Protein AF-A0A7S2LKM5-F1 (afdb_monomer_lite)

Structure (mmCIF, N/CA/C/O backbone):
data_AF-A0A7S2LKM5-F1
#
_entry.id   AF-A0A7S2LKM5-F1
#
loop_
_atom_site.group_PDB
_atom_site.id
_atom_site.type_symbol
_atom_site.label_atom_id
_atom_site.label_alt_id
_atom_site.label_comp_id
_atom_site.label_asym_id
_atom_site.label_entity_id
_atom_site.label_seq_id
_atom_site.pdbx_PDB_ins_code
_atom_site.Cartn_x
_atom_site.Cartn_y
_atom_site.Cartn_z
_atom_site.occupancy
_atom_site.B_iso_or_equiv
_atom_site.auth_seq_id
_atom_site.auth_comp_id
_atom_site.auth_asym_id
_atom_site.auth_atom_id
_atom_site.pdbx_PDB_model_num
ATOM 1 N N . MET A 1 1 ? 7.757 -13.076 27.103 1.00 49.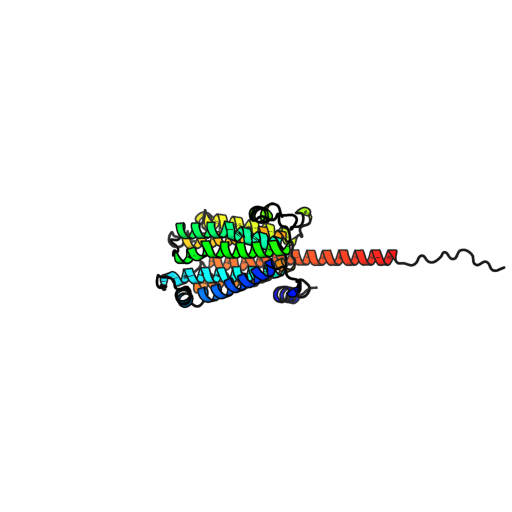34 1 MET A N 1
ATOM 2 C CA . MET A 1 1 ? 8.007 -12.120 25.997 1.00 49.34 1 MET A CA 1
ATOM 3 C C . MET A 1 1 ? 7.381 -12.689 24.739 1.00 49.34 1 MET A C 1
ATOM 5 O O . MET A 1 1 ? 7.538 -13.886 24.543 1.00 49.34 1 MET A O 1
ATOM 9 N N . ALA A 1 2 ? 6.699 -11.885 23.917 1.00 59.00 2 ALA A N 1
ATOM 10 C CA . ALA A 1 2 ? 6.204 -12.395 22.641 1.00 59.00 2 ALA A CA 1
ATOM 11 C C . ALA A 1 2 ? 7.386 -12.639 21.698 1.00 59.00 2 ALA A C 1
ATOM 13 O O . ALA A 1 2 ? 8.195 -11.736 21.476 1.00 59.00 2 ALA A O 1
ATOM 14 N N . SER A 1 3 ? 7.542 -13.868 21.212 1.00 80.31 3 SER A N 1
ATOM 15 C CA . SER A 1 3 ? 8.611 -14.194 20.264 1.00 80.31 3 SER A CA 1
ATOM 16 C C . SER A 1 3 ? 8.302 -13.591 18.887 1.00 80.31 3 SER A C 1
ATOM 18 O O . SER A 1 3 ? 7.142 -13.347 18.554 1.00 80.31 3 SER A O 1
ATOM 20 N N . VAL A 1 4 ? 9.319 -13.404 18.039 1.00 72.75 4 VAL A N 1
ATOM 21 C CA . VAL A 1 4 ? 9.115 -13.035 16.620 1.00 72.75 4 VAL A CA 1
ATOM 22 C C . VAL A 1 4 ? 8.135 -14.004 15.937 1.00 72.75 4 VAL A C 1
ATOM 24 O O . VAL A 1 4 ? 7.323 -13.587 15.114 1.00 72.75 4 VAL A O 1
ATOM 27 N N . GLY A 1 5 ? 8.143 -15.280 16.341 1.00 78.06 5 GLY A N 1
ATOM 28 C CA . GLY A 1 5 ? 7.198 -16.294 15.873 1.00 78.06 5 GLY A CA 1
ATOM 29 C C . GLY A 1 5 ? 5.737 -15.995 16.222 1.00 78.06 5 GLY A C 1
ATOM 30 O O . GLY A 1 5 ? 4.862 -16.236 15.395 1.00 78.06 5 GLY A O 1
ATOM 31 N N . GLU A 1 6 ? 5.449 -15.416 17.390 1.00 74.94 6 GLU A N 1
ATOM 32 C CA . GLU A 1 6 ? 4.082 -15.015 17.756 1.00 74.94 6 GLU A CA 1
ATOM 33 C C . GLU A 1 6 ? 3.598 -13.831 16.918 1.00 74.94 6 GLU A C 1
ATOM 35 O O . GLU A 1 6 ? 2.471 -13.849 16.427 1.00 74.94 6 GLU A O 1
ATOM 40 N N . VAL A 1 7 ? 4.462 -12.841 16.678 1.00 70.50 7 VAL A N 1
ATOM 41 C CA . VAL A 1 7 ? 4.149 -11.704 15.797 1.00 70.50 7 VAL A CA 1
ATOM 42 C C . VAL A 1 7 ? 3.871 -12.187 14.373 1.00 70.50 7 VAL A C 1
ATOM 44 O O . VAL A 1 7 ? 2.901 -11.750 13.755 1.00 70.50 7 VAL A O 1
ATOM 47 N N . LEU A 1 8 ? 4.662 -13.139 13.869 1.00 72.75 8 LEU A N 1
ATOM 48 C CA . LEU A 1 8 ? 4.433 -13.770 12.566 1.00 72.75 8 LEU A CA 1
ATOM 49 C C . LEU A 1 8 ? 3.125 -14.565 12.534 1.00 72.75 8 LEU A C 1
ATOM 51 O O . LEU A 1 8 ? 2.350 -14.428 11.588 1.00 72.75 8 LEU A O 1
ATOM 55 N N . LYS A 1 9 ? 2.836 -15.356 13.574 1.00 78.12 9 LYS A N 1
ATOM 56 C CA . LYS A 1 9 ? 1.575 -16.099 13.672 1.00 78.12 9 LYS A CA 1
ATOM 57 C C . LYS A 1 9 ? 0.387 -15.141 13.638 1.00 78.12 9 LYS A C 1
ATOM 59 O O . LYS A 1 9 ? -0.559 -15.379 12.891 1.00 78.12 9 LYS A O 1
ATOM 64 N N . VAL A 1 10 ? 0.441 -14.045 14.390 1.00 75.12 10 VAL A N 1
ATOM 65 C CA . VAL A 1 10 ? -0.609 -13.021 14.412 1.00 75.12 10 VAL A CA 1
ATOM 66 C C . VAL A 1 10 ? -0.720 -12.301 13.064 1.00 75.12 10 VAL A C 1
ATOM 68 O O . VAL A 1 10 ? -1.835 -12.092 12.599 1.00 75.12 10 VAL A O 1
ATOM 71 N N . ALA A 1 11 ? 0.390 -11.986 12.387 1.00 70.50 11 ALA A N 1
ATOM 72 C CA . ALA A 1 11 ? 0.358 -11.394 11.044 1.00 70.50 11 ALA A CA 1
ATOM 73 C C . ALA A 1 11 ? -0.366 -12.300 10.039 1.00 70.50 11 ALA A C 1
ATOM 75 O O . ALA A 1 11 ? -1.203 -11.833 9.269 1.00 70.50 11 ALA A O 1
ATOM 76 N N . LEU A 1 12 ? -0.049 -13.597 10.052 1.00 74.75 12 LEU A N 1
ATOM 77 C CA . LEU A 1 12 ? -0.559 -14.561 9.077 1.00 74.75 12 LEU A CA 1
ATOM 78 C C . LEU A 1 12 ? -2.007 -14.964 9.380 1.00 74.75 12 LEU A C 1
ATOM 80 O O . LEU A 1 12 ? -2.881 -14.921 8.510 1.00 74.75 12 LEU A O 1
ATOM 84 N N . THR A 1 13 ? -2.280 -15.329 10.630 1.00 79.50 13 THR A N 1
ATOM 85 C CA . THR A 1 13 ? -3.583 -15.871 11.038 1.00 79.50 13 THR A CA 1
ATOM 86 C C . THR A 1 13 ? -4.570 -14.771 11.413 1.00 79.50 13 THR A C 1
ATOM 88 O O . THR A 1 13 ? -5.760 -14.883 11.119 1.00 79.50 13 THR A O 1
ATOM 91 N N . GLY A 1 14 ? -4.087 -13.679 12.012 1.00 74.69 14 GLY A N 1
ATOM 92 C CA . GLY A 1 14 ? -4.912 -12.660 12.655 1.00 74.69 14 GLY A CA 1
ATOM 93 C C . GLY A 1 14 ? -5.750 -13.186 13.823 1.00 74.69 14 GLY A C 1
ATOM 94 O O . GLY A 1 14 ? -6.724 -12.534 14.204 1.00 74.69 14 GLY A O 1
ATOM 95 N N . GLU A 1 15 ? -5.400 -14.356 14.376 1.00 78.31 15 GLU A N 1
ATOM 96 C CA . GLU A 1 15 ? -6.055 -14.930 15.554 1.00 78.31 15 GLU A CA 1
ATOM 97 C C . GLU A 1 15 ? -6.060 -13.916 16.707 1.00 78.31 15 GLU A C 1
ATOM 99 O O . GLU A 1 15 ? -5.035 -13.328 17.043 1.00 78.31 15 GLU A O 1
ATOM 104 N N . GLY A 1 16 ? -7.238 -13.680 17.289 1.00 77.12 16 GLY A N 1
ATOM 105 C CA . GLY A 1 16 ? -7.426 -12.775 18.428 1.00 77.12 16 GLY A CA 1
ATOM 106 C C . GLY A 1 16 ? -7.441 -11.274 18.106 1.00 77.12 16 GLY A C 1
ATOM 107 O O . GLY A 1 16 ? -7.911 -10.504 18.937 1.00 77.12 16 GLY A O 1
ATOM 108 N N . LEU A 1 17 ? -6.995 -10.842 16.918 1.00 80.50 17 LEU A N 1
ATOM 109 C CA . LEU A 1 17 ? -7.002 -9.423 16.516 1.00 80.50 17 LEU A CA 1
ATOM 110 C C . LEU A 1 17 ? -8.062 -9.070 15.471 1.00 80.50 17 LEU A C 1
ATOM 112 O O . LEU A 1 17 ? -8.388 -7.895 15.304 1.00 80.50 17 LEU A O 1
ATOM 116 N N . LEU A 1 18 ? -8.572 -10.059 14.736 1.00 88.44 18 LEU A N 1
ATOM 117 C CA . LEU A 1 18 ? -9.510 -9.832 13.644 1.00 88.44 18 LEU A CA 1
ATOM 118 C C . LEU A 1 18 ? -10.919 -10.322 13.983 1.00 88.44 18 LEU A C 1
ATOM 120 O O . LEU A 1 18 ? -11.076 -11.382 14.594 1.00 88.44 18 LEU A O 1
ATOM 124 N N . PRO A 1 19 ? -11.966 -9.609 13.533 1.00 88.00 19 PRO A N 1
ATOM 125 C CA . PRO A 1 19 ? -13.322 -10.122 13.624 1.00 88.00 19 PRO A CA 1
ATOM 126 C C . PRO A 1 19 ? -13.495 -11.363 12.730 1.00 88.00 19 PRO A C 1
ATOM 128 O O . PRO A 1 19 ? -12.861 -11.470 11.675 1.00 88.00 19 PRO A O 1
ATOM 131 N N . PRO A 1 20 ? -14.392 -12.297 13.099 1.00 88.00 20 PRO A N 1
ATOM 132 C CA . PRO A 1 20 ? -14.731 -13.423 12.238 1.00 88.00 20 PRO A CA 1
ATOM 133 C C . PRO A 1 20 ? -15.346 -12.926 10.923 1.00 88.00 20 PRO A C 1
ATOM 135 O O . PRO A 1 20 ? -16.029 -11.901 10.895 1.00 88.00 20 PRO A O 1
ATOM 138 N N . ALA A 1 21 ? -15.166 -13.685 9.838 1.00 87.12 21 ALA A N 1
ATOM 139 C CA . ALA A 1 21 ? -15.611 -13.296 8.494 1.00 87.12 21 ALA A CA 1
ATOM 140 C C . ALA A 1 21 ? -17.113 -12.939 8.415 1.00 87.12 21 ALA A C 1
ATOM 142 O O . ALA A 1 21 ? -17.509 -12.051 7.657 1.00 87.12 21 ALA A O 1
ATOM 143 N N . SER A 1 22 ? -17.946 -13.582 9.240 1.00 91.00 22 SER A N 1
ATOM 144 C CA . SER A 1 22 ? -19.385 -13.308 9.345 1.00 91.00 22 SER A CA 1
ATOM 145 C C . SER A 1 22 ? -19.714 -11.922 9.913 1.00 91.00 22 SER A C 1
ATOM 147 O O . SER A 1 22 ? -20.779 -11.387 9.617 1.00 91.00 22 SER A O 1
ATOM 149 N N . LYS A 1 23 ? -18.805 -11.317 10.688 1.00 94.44 23 LYS A N 1
ATOM 150 C CA . LYS A 1 23 ? -18.964 -9.987 11.300 1.00 94.44 23 LYS A CA 1
ATOM 151 C C . LYS A 1 23 ? -18.342 -8.855 10.479 1.00 94.44 23 LYS A C 1
ATOM 153 O O . LYS A 1 23 ? -18.391 -7.705 10.907 1.00 94.44 23 LYS A O 1
ATOM 158 N N . LEU A 1 24 ? -17.770 -9.151 9.311 1.00 95.94 24 LEU A N 1
ATOM 159 C CA . LEU A 1 24 ? -17.218 -8.112 8.447 1.00 95.94 24 LEU A CA 1
ATOM 160 C C . LEU A 1 24 ? -18.322 -7.203 7.892 1.00 95.9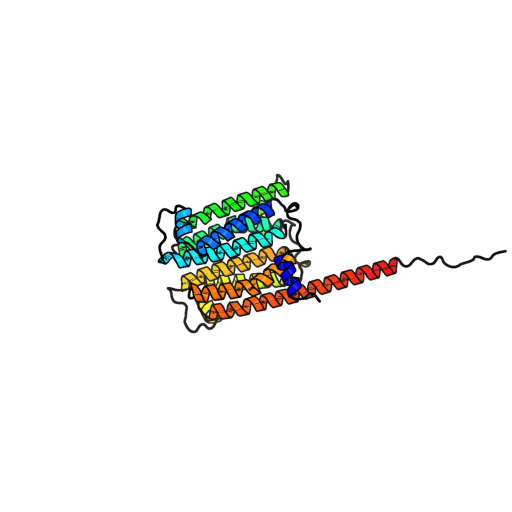4 24 LEU A C 1
ATOM 162 O O . LEU A 1 24 ? -19.424 -7.646 7.558 1.00 95.94 24 LEU A O 1
ATOM 166 N N . HIS A 1 25 ? -17.998 -5.928 7.735 1.00 97.06 25 HIS A N 1
ATOM 167 C CA . HIS A 1 25 ? -18.756 -4.978 6.946 1.00 97.06 25 HIS A CA 1
ATOM 168 C C . HIS A 1 25 ? -18.790 -5.430 5.482 1.00 97.06 25 HIS A C 1
ATOM 170 O O . HIS A 1 25 ? -17.873 -6.084 4.968 1.00 97.06 25 HIS A O 1
ATOM 176 N N . SER A 1 26 ? -19.872 -5.094 4.791 1.00 97.19 26 SER A N 1
ATOM 177 C CA . SER A 1 26 ? -20.037 -5.367 3.364 1.00 97.19 26 SER A CA 1
ATOM 178 C C . SER A 1 26 ? -18.936 -4.703 2.542 1.00 97.19 26 SER A C 1
ATOM 180 O O . SER A 1 26 ? -18.429 -5.337 1.619 1.00 97.19 26 SER A O 1
ATOM 182 N N . ALA A 1 27 ? -18.520 -3.486 2.902 1.00 97.00 27 ALA A N 1
ATOM 183 C CA . ALA A 1 27 ? -17.406 -2.786 2.266 1.00 97.00 27 ALA A CA 1
ATOM 184 C C . ALA A 1 27 ? -16.086 -3.560 2.399 1.00 97.00 27 ALA A C 1
ATOM 186 O O . ALA A 1 27 ? -15.385 -3.757 1.409 1.00 97.00 27 ALA A O 1
ATOM 187 N N . SER A 1 28 ? -15.784 -4.079 3.592 1.00 96.62 28 SER A N 1
ATOM 188 C CA . SER A 1 28 ? -14.598 -4.909 3.823 1.00 96.62 28 SER A CA 1
ATOM 189 C C . SER A 1 28 ? -14.634 -6.206 3.019 1.00 96.62 28 SER A C 1
ATOM 191 O O . SER A 1 28 ? -13.633 -6.570 2.408 1.00 96.62 28 SER A O 1
ATOM 193 N N . ARG A 1 29 ? -15.787 -6.886 2.948 1.00 97.19 29 ARG A N 1
ATOM 194 C CA . ARG A 1 29 ? -15.947 -8.075 2.091 1.00 97.19 29 ARG A CA 1
ATOM 195 C C . ARG A 1 29 ? -15.731 -7.750 0.615 1.00 97.19 29 ARG A C 1
ATOM 197 O O . ARG A 1 29 ? -15.024 -8.491 -0.062 1.00 97.19 29 ARG A O 1
ATOM 204 N N . ALA A 1 30 ? -16.312 -6.651 0.130 1.00 97.56 30 ALA A N 1
ATOM 205 C CA . ALA A 1 30 ? -16.135 -6.206 -1.249 1.00 97.56 30 ALA A CA 1
ATOM 206 C C . ALA A 1 30 ? -14.651 -5.966 -1.559 1.00 97.56 30 ALA A C 1
ATOM 208 O O . ALA A 1 30 ? -14.146 -6.481 -2.552 1.00 97.56 30 ALA A O 1
ATOM 209 N N . LEU A 1 31 ? -13.926 -5.279 -0.674 1.00 97.44 31 LEU A N 1
ATOM 210 C CA . LEU A 1 31 ? -12.493 -5.039 -0.846 1.00 97.44 31 LEU A CA 1
ATOM 211 C C . LEU A 1 31 ? -11.643 -6.311 -0.772 1.00 97.44 31 LEU A C 1
ATOM 213 O O . LEU A 1 31 ? -10.679 -6.415 -1.521 1.00 97.44 31 LEU A O 1
ATOM 217 N N . ILE A 1 32 ? -11.993 -7.293 0.064 1.00 96.94 32 ILE A N 1
ATOM 218 C CA . ILE A 1 32 ? -11.302 -8.596 0.079 1.00 96.94 32 ILE A CA 1
ATOM 219 C C . ILE A 1 32 ? -11.479 -9.310 -1.266 1.00 96.94 32 ILE A C 1
ATOM 221 O O . ILE A 1 32 ? -10.502 -9.813 -1.819 1.00 96.94 32 ILE A O 1
ATOM 225 N N . ILE A 1 33 ? -12.699 -9.329 -1.816 1.00 97.62 33 ILE A N 1
ATOM 226 C CA . ILE A 1 33 ? -12.977 -9.940 -3.128 1.00 97.62 33 ILE A CA 1
ATOM 227 C C . ILE A 1 33 ? -12.183 -9.226 -4.226 1.00 97.62 33 ILE A C 1
ATOM 229 O O . ILE A 1 33 ? -11.524 -9.870 -5.038 1.00 97.62 33 ILE A O 1
ATOM 233 N N . GLN A 1 34 ? -12.200 -7.893 -4.225 1.00 97.19 34 GLN A N 1
ATOM 234 C CA . GLN A 1 34 ? -11.426 -7.092 -5.171 1.00 97.19 34 GLN A CA 1
ATOM 235 C C . GLN A 1 34 ? -9.922 -7.332 -5.016 1.00 97.19 34 GLN A C 1
ATOM 237 O O . GLN A 1 34 ? -9.225 -7.457 -6.017 1.00 97.19 34 GLN A O 1
ATOM 242 N N . GLY A 1 35 ? -9.429 -7.447 -3.781 1.00 96.69 35 GLY A N 1
ATOM 243 C CA . GLY A 1 35 ? -8.033 -7.743 -3.485 1.00 96.69 35 GLY A CA 1
ATOM 244 C C . GLY A 1 35 ? -7.584 -9.082 -4.068 1.00 96.69 35 GLY A C 1
ATOM 245 O O . GLY A 1 35 ? -6.532 -9.143 -4.699 1.00 96.69 35 GLY A O 1
ATOM 246 N N . TRP A 1 36 ? -8.411 -10.126 -3.969 1.00 97.50 36 TRP A N 1
ATOM 247 C CA . TRP A 1 36 ? -8.160 -11.391 -4.668 1.00 97.50 36 TRP A CA 1
ATOM 248 C C . TRP A 1 36 ? -8.171 -11.235 -6.189 1.00 97.50 36 TRP A C 1
ATOM 250 O O . TRP A 1 36 ? -7.312 -11.805 -6.857 1.00 97.50 36 TRP A O 1
ATOM 260 N N . GLY A 1 37 ? -9.085 -10.430 -6.736 1.00 96.31 37 GLY A N 1
ATOM 261 C CA . GLY A 1 37 ? -9.092 -10.085 -8.159 1.00 96.31 37 GLY A CA 1
ATOM 262 C C . GLY A 1 37 ? -7.762 -9.475 -8.617 1.00 96.31 37 GLY A C 1
ATOM 263 O O . GLY A 1 37 ? -7.141 -9.998 -9.540 1.00 96.31 37 GLY A O 1
ATOM 264 N N . TYR A 1 38 ? -7.283 -8.432 -7.927 1.00 95.56 38 TYR A N 1
ATOM 265 C CA . TYR A 1 38 ? -5.974 -7.816 -8.192 1.00 95.56 38 TYR A CA 1
ATOM 266 C C . TYR A 1 38 ? -4.826 -8.806 -8.056 1.00 95.56 38 TYR A C 1
ATOM 268 O O . TYR A 1 38 ? -3.938 -8.823 -8.902 1.00 95.56 38 TYR A O 1
ATOM 276 N N . PHE A 1 39 ? -4.849 -9.637 -7.014 1.00 95.56 39 PHE A N 1
ATOM 277 C CA . PHE A 1 39 ? -3.796 -10.611 -6.771 1.00 95.56 39 PHE A CA 1
ATOM 278 C C . PHE A 1 39 ? -3.703 -11.624 -7.917 1.00 95.56 39 PHE A C 1
ATOM 280 O O . PHE A 1 39 ? -2.627 -11.823 -8.475 1.00 95.56 39 PHE A O 1
ATOM 287 N N . MET A 1 40 ? -4.829 -12.219 -8.319 1.00 96.25 40 MET A N 1
ATOM 288 C CA . MET A 1 40 ? -4.866 -13.228 -9.383 1.00 96.25 40 MET A CA 1
ATOM 289 C C . MET A 1 40 ? -4.518 -12.637 -10.752 1.00 96.25 40 MET A C 1
ATOM 291 O O . MET A 1 40 ? -3.719 -13.222 -11.483 1.00 96.25 40 MET A O 1
ATOM 295 N N . ILE A 1 41 ? -5.065 -11.461 -11.083 1.00 94.25 41 ILE A N 1
ATOM 296 C CA . ILE A 1 41 ? -4.704 -10.732 -12.308 1.00 94.25 41 ILE A CA 1
ATOM 297 C C . ILE A 1 41 ? -3.216 -10.373 -12.289 1.00 94.25 41 ILE A C 1
ATOM 299 O O . ILE A 1 41 ? -2.534 -10.527 -13.297 1.00 94.25 41 ILE A O 1
ATOM 303 N N . GLY A 1 42 ? -2.697 -9.949 -11.138 1.00 94.44 42 GLY A N 1
ATOM 304 C CA . GLY A 1 42 ? -1.294 -9.609 -10.960 1.00 94.44 42 GLY A CA 1
ATOM 305 C C . GLY A 1 42 ? -0.361 -10.798 -11.175 1.00 94.44 42 GLY A C 1
ATOM 306 O O . GLY A 1 42 ? 0.619 -10.675 -11.906 1.00 94.44 42 GLY A O 1
ATOM 307 N N . VAL A 1 43 ? -0.693 -11.968 -10.617 1.00 94.38 43 VAL A N 1
ATOM 308 C CA . VAL A 1 43 ? 0.040 -13.222 -10.865 1.00 94.38 43 VAL A CA 1
ATOM 309 C C . VAL A 1 43 ? 0.022 -13.576 -12.348 1.00 94.38 43 VAL A C 1
ATOM 311 O O . VAL A 1 43 ? 1.065 -13.919 -12.900 1.00 94.38 43 VAL A O 1
ATOM 314 N N . LEU A 1 44 ? -1.131 -13.457 -13.009 1.00 95.00 44 LEU A N 1
ATOM 315 C CA . LEU A 1 44 ? -1.262 -13.770 -14.430 1.00 95.00 44 LEU A CA 1
ATOM 316 C C . LEU A 1 44 ? -0.433 -12.816 -15.309 1.00 95.00 44 LEU A C 1
ATOM 318 O O . LEU A 1 44 ? 0.312 -13.277 -16.168 1.00 95.00 44 LEU A O 1
ATOM 322 N N . LEU A 1 45 ? -0.499 -11.507 -15.052 1.00 92.12 45 LEU A N 1
ATOM 323 C CA . LEU A 1 45 ? 0.318 -10.484 -15.715 1.00 92.12 45 LEU A CA 1
ATOM 324 C C . LEU A 1 45 ? 1.823 -10.692 -15.488 1.00 92.12 45 LEU A C 1
ATOM 326 O O . LEU A 1 45 ? 2.624 -10.487 -16.398 1.00 92.12 45 LEU A O 1
ATOM 330 N N . PHE A 1 46 ? 2.209 -11.103 -14.279 1.00 92.38 46 PHE A N 1
ATOM 331 C CA . PHE A 1 46 ? 3.603 -11.335 -13.912 1.00 92.38 46 PHE A CA 1
ATOM 332 C C . PHE A 1 46 ? 4.177 -12.616 -14.531 1.00 92.38 46 PHE A C 1
ATOM 334 O O . PHE A 1 46 ? 5.293 -12.610 -15.045 1.00 92.38 46 PHE A O 1
ATOM 341 N N . ALA A 1 47 ? 3.431 -13.719 -14.491 1.00 94.19 47 ALA A N 1
ATOM 342 C CA . ALA A 1 47 ? 3.926 -15.020 -14.933 1.00 94.19 47 ALA A CA 1
ATOM 343 C C . ALA A 1 47 ? 3.702 -15.274 -16.432 1.00 94.19 47 ALA A C 1
ATOM 345 O O . ALA A 1 47 ? 4.538 -15.904 -17.076 1.00 94.19 47 ALA A O 1
ATOM 346 N N . ALA A 1 48 ? 2.585 -14.800 -16.990 1.00 94.44 48 ALA A N 1
ATOM 347 C CA . ALA A 1 48 ? 2.152 -15.120 -18.349 1.00 94.44 48 ALA A CA 1
ATOM 348 C C . ALA A 1 48 ? 1.421 -13.933 -19.021 1.00 94.44 48 ALA A C 1
ATOM 350 O O . ALA A 1 48 ? 0.233 -14.037 -19.346 1.00 94.44 48 ALA A O 1
ATOM 351 N N . PRO A 1 49 ? 2.114 -12.805 -19.278 1.00 91.38 49 PRO A N 1
ATOM 352 C CA . PRO A 1 49 ? 1.497 -11.596 -19.832 1.00 91.38 49 PRO A CA 1
ATOM 353 C C . PRO A 1 49 ? 0.812 -11.816 -21.193 1.00 91.38 49 PRO A C 1
ATOM 355 O O . PRO A 1 49 ? -0.264 -11.268 -21.425 1.00 91.38 49 PRO A O 1
ATOM 358 N N . GLY A 1 50 ? 1.350 -12.691 -22.052 1.00 90.50 50 GLY A N 1
ATOM 359 C CA . GLY A 1 50 ? 0.701 -13.058 -23.319 1.00 90.50 50 GLY A CA 1
ATOM 360 C C . GLY A 1 50 ? -0.643 -13.778 -23.135 1.00 90.50 50 GLY A C 1
ATOM 361 O O . GLY A 1 50 ? -1.589 -13.526 -23.878 1.00 90.50 50 GLY A O 1
ATOM 362 N N . VAL A 1 51 ? -0.779 -14.618 -22.099 1.00 92.88 51 VAL A N 1
ATOM 363 C CA . VAL A 1 51 ? -2.063 -15.262 -21.761 1.00 92.88 51 VAL A CA 1
ATOM 364 C C . VAL A 1 51 ? -3.066 -14.218 -21.278 1.00 92.88 51 VAL A C 1
ATOM 366 O O . VAL A 1 51 ? -4.224 -14.260 -21.686 1.00 92.88 51 VAL A O 1
ATOM 369 N N . PHE A 1 52 ? -2.628 -13.256 -20.457 1.00 90.75 52 PHE A N 1
ATOM 370 C CA . PHE A 1 52 ? -3.483 -12.146 -20.038 1.00 90.75 52 PHE A CA 1
ATOM 371 C C . PHE A 1 52 ? -3.984 -11.329 -21.232 1.00 90.75 52 PHE A C 1
ATOM 373 O O . PHE A 1 52 ? -5.183 -11.090 -21.326 1.00 90.75 52 PHE A O 1
ATOM 380 N N . ASN A 1 53 ? -3.093 -10.936 -22.148 1.00 87.38 53 ASN A N 1
ATOM 381 C CA . ASN A 1 53 ? -3.454 -10.155 -23.333 1.00 87.38 53 ASN A CA 1
ATOM 382 C C . ASN A 1 53 ? -4.520 -10.878 -24.184 1.00 87.38 53 ASN A C 1
ATOM 384 O O . ASN A 1 53 ? -5.542 -10.279 -24.522 1.00 87.38 53 ASN A O 1
ATOM 388 N N . ASN A 1 54 ? -4.349 -12.189 -24.401 1.00 88.38 54 ASN A N 1
ATOM 389 C CA . ASN A 1 54 ? -5.324 -13.024 -25.108 1.00 88.38 54 ASN A CA 1
ATOM 390 C C . ASN A 1 54 ? -6.675 -13.110 -24.377 1.00 88.38 54 ASN A C 1
ATOM 392 O O . ASN A 1 54 ? -7.726 -12.982 -25.002 1.00 88.38 54 ASN A O 1
ATOM 396 N N . LEU A 1 55 ? -6.668 -13.316 -23.054 1.00 88.31 55 LEU A N 1
ATOM 397 C CA . LEU A 1 55 ? -7.893 -13.408 -22.247 1.00 88.31 55 LEU A CA 1
ATOM 398 C C . LEU A 1 55 ? -8.640 -12.075 -22.155 1.00 88.31 55 LEU A C 1
ATOM 400 O O . LEU A 1 55 ? -9.869 -12.061 -22.148 1.00 88.31 55 LEU A O 1
ATOM 404 N N . ALA A 1 56 ? -7.906 -10.965 -22.096 1.00 84.50 56 ALA A N 1
ATOM 405 C CA . ALA A 1 56 ? -8.461 -9.617 -22.105 1.00 84.50 56 ALA A CA 1
ATOM 406 C C . ALA A 1 56 ? -8.975 -9.195 -23.492 1.00 84.50 56 ALA A C 1
ATOM 408 O O . ALA A 1 56 ? -9.604 -8.145 -23.606 1.00 84.50 56 ALA A O 1
ATOM 409 N N . MET A 1 57 ? -8.728 -10.011 -24.526 1.00 83.38 57 MET A N 1
ATOM 410 C CA . MET A 1 57 ? -9.120 -9.758 -25.913 1.00 83.38 57 MET A CA 1
ATOM 411 C C . MET A 1 57 ? -8.639 -8.390 -26.409 1.00 83.38 57 MET A C 1
ATOM 413 O O . MET A 1 57 ? -9.366 -7.673 -27.101 1.00 83.38 57 MET A O 1
ATOM 417 N N . PHE A 1 58 ? -7.419 -7.998 -26.029 1.00 83.25 58 PHE A N 1
ATOM 418 C CA . PHE A 1 58 ? -6.872 -6.740 -26.511 1.00 83.25 58 PHE A CA 1
ATOM 419 C C . PHE A 1 58 ? -6.612 -6.805 -28.023 1.00 83.25 58 PHE A C 1
ATOM 421 O O . PHE A 1 58 ? -6.174 -7.833 -28.534 1.00 83.25 58 PHE A O 1
ATOM 428 N N . PRO A 1 59 ? -6.880 -5.711 -28.758 1.00 79.25 59 PRO A N 1
ATOM 429 C CA . PRO A 1 59 ? -6.842 -5.729 -30.218 1.00 79.25 59 PRO A CA 1
ATOM 430 C C . PRO A 1 59 ? -5.422 -5.824 -30.790 1.00 79.25 59 PRO A C 1
ATOM 432 O O . PRO A 1 59 ? -5.254 -6.307 -31.906 1.00 79.25 59 PRO A O 1
ATOM 435 N N . ALA A 1 60 ? -4.410 -5.357 -30.052 1.00 80.50 60 ALA A N 1
ATOM 436 C CA . ALA A 1 60 ? -3.017 -5.482 -30.466 1.00 80.50 60 ALA A CA 1
ATOM 437 C C . ALA A 1 60 ? -2.388 -6.729 -29.827 1.00 80.50 60 ALA A C 1
ATOM 439 O O . ALA A 1 60 ? -2.555 -6.923 -28.615 1.00 80.50 60 ALA A O 1
ATOM 440 N N . PRO A 1 61 ? -1.654 -7.542 -30.609 1.00 82.38 61 PRO A N 1
ATOM 441 C CA . PRO A 1 61 ? -0.952 -8.694 -30.073 1.00 82.38 61 PRO A CA 1
ATOM 442 C C . PRO A 1 61 ? 0.123 -8.234 -29.091 1.00 82.38 61 PRO A C 1
ATOM 444 O O . PRO A 1 61 ? 0.839 -7.268 -29.346 1.00 82.38 61 PRO A O 1
ATOM 447 N 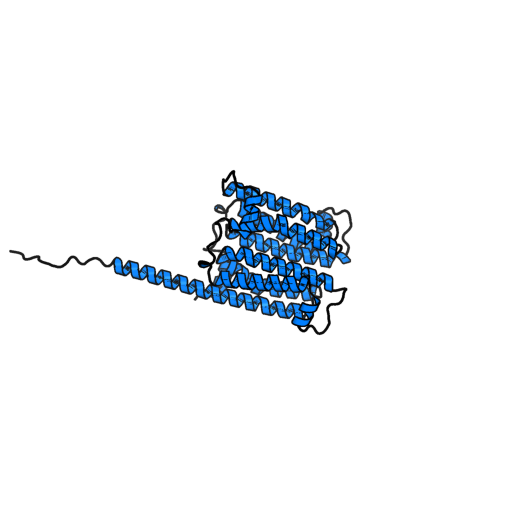N . PHE A 1 62 ? 0.239 -8.957 -27.984 1.00 83.94 62 PHE A N 1
ATOM 448 C CA . PHE A 1 62 ? 1.344 -8.799 -27.047 1.00 83.94 62 PHE A CA 1
ATOM 449 C C . PHE A 1 62 ? 2.694 -8.996 -27.750 1.00 83.94 62 PHE A C 1
ATOM 451 O O . PHE A 1 62 ? 2.873 -9.975 -28.482 1.00 83.94 62 PHE A O 1
ATOM 458 N N . THR A 1 63 ? 3.650 -8.106 -27.487 1.00 86.44 63 THR A N 1
ATOM 459 C CA . THR A 1 63 ? 5.037 -8.255 -27.947 1.00 86.44 63 THR A CA 1
ATOM 460 C C . THR A 1 63 ? 5.967 -8.563 -26.773 1.00 86.44 63 THR A C 1
ATOM 462 O O . THR A 1 63 ? 5.739 -8.137 -25.641 1.00 86.44 63 THR A O 1
ATOM 465 N N . GLU A 1 64 ? 7.056 -9.295 -27.024 1.00 86.75 64 GLU A N 1
ATOM 466 C CA . GLU A 1 64 ? 8.056 -9.590 -25.981 1.00 86.75 64 GLU A CA 1
ATOM 467 C C . GLU A 1 64 ? 8.735 -8.319 -25.438 1.00 86.75 64 GLU A C 1
ATOM 469 O O . GLU A 1 64 ? 9.184 -8.295 -24.293 1.00 86.75 64 GLU A O 1
ATOM 474 N N . GLU A 1 65 ? 8.754 -7.235 -26.217 1.00 84.75 65 GLU A N 1
ATOM 475 C CA . GLU A 1 65 ? 9.259 -5.927 -25.784 1.00 84.75 65 GLU A CA 1
ATOM 476 C C . GLU A 1 65 ? 8.383 -5.299 -24.687 1.00 84.75 65 GLU A C 1
ATOM 478 O O . GLU A 1 65 ? 8.892 -4.619 -23.795 1.00 84.75 65 GLU A O 1
ATOM 483 N N . GLU A 1 66 ? 7.076 -5.579 -24.686 1.00 82.69 66 GLU A N 1
ATOM 484 C CA . GLU A 1 66 ? 6.140 -5.115 -23.657 1.00 82.69 66 GLU A CA 1
ATOM 485 C C . GLU A 1 66 ? 6.184 -5.977 -22.384 1.00 82.69 66 GLU A C 1
ATOM 487 O O . GLU A 1 66 ? 5.707 -5.549 -21.324 1.00 82.69 66 GLU A O 1
ATOM 492 N N . ALA A 1 67 ? 6.766 -7.183 -22.450 1.00 85.75 67 ALA A N 1
ATOM 493 C CA . ALA A 1 67 ? 6.774 -8.148 -21.351 1.00 85.75 67 ALA A CA 1
ATOM 494 C C . ALA A 1 67 ? 7.247 -7.551 -20.016 1.00 85.75 67 ALA A C 1
ATOM 496 O O . ALA A 1 67 ? 6.552 -7.742 -19.012 1.00 85.75 67 ALA A O 1
ATOM 497 N N . PRO A 1 68 ? 8.362 -6.794 -19.947 1.00 82.75 68 PRO A N 1
ATOM 498 C CA . PRO A 1 68 ? 8.820 -6.213 -18.688 1.00 82.75 68 PRO A CA 1
ATOM 499 C C . PRO A 1 68 ? 7.794 -5.253 -18.072 1.00 82.75 68 PRO A C 1
ATOM 501 O O . PRO A 1 68 ? 7.584 -5.271 -16.859 1.00 82.75 68 PRO A O 1
ATOM 504 N N . CYS A 1 69 ? 7.096 -4.464 -18.892 1.00 81.00 69 CYS A N 1
ATOM 505 C CA . CYS A 1 69 ? 6.072 -3.538 -18.417 1.00 81.00 69 CYS A CA 1
ATOM 506 C C . CYS A 1 69 ? 4.879 -4.289 -17.808 1.00 81.00 69 CYS A C 1
ATOM 508 O O . CYS A 1 69 ? 4.511 -4.042 -16.656 1.00 81.00 69 CYS A O 1
ATOM 510 N N . TYR A 1 70 ? 4.330 -5.269 -18.535 1.00 86.19 70 TYR A N 1
ATOM 511 C CA . TYR A 1 70 ? 3.217 -6.089 -18.045 1.00 86.19 70 TYR A CA 1
ATOM 512 C C . TYR A 1 70 ? 3.585 -6.822 -16.756 1.00 86.19 70 TYR A C 1
ATOM 514 O O . TYR A 1 70 ? 2.791 -6.850 -15.815 1.00 86.19 70 TYR A O 1
ATOM 522 N N . ARG A 1 71 ? 4.805 -7.366 -16.670 1.00 87.81 71 ARG A N 1
ATOM 523 C CA . ARG A 1 71 ? 5.267 -8.043 -15.456 1.00 87.81 71 ARG A CA 1
ATOM 524 C C . ARG A 1 71 ? 5.407 -7.075 -14.286 1.00 87.81 71 ARG A C 1
ATOM 526 O O . ARG A 1 71 ? 4.975 -7.405 -13.187 1.00 87.81 71 ARG A O 1
ATOM 533 N N . MET A 1 72 ? 5.938 -5.873 -14.494 1.00 83.12 72 MET A N 1
ATOM 534 C CA . MET A 1 72 ? 6.033 -4.855 -13.440 1.00 83.12 72 MET A CA 1
ATOM 535 C C . MET A 1 72 ? 4.646 -4.418 -12.936 1.00 83.12 72 MET A C 1
ATOM 537 O O . MET A 1 72 ? 4.424 -4.317 -11.725 1.00 83.12 72 MET A O 1
ATOM 541 N N . ILE A 1 73 ? 3.683 -4.224 -13.842 1.00 85.31 73 ILE A N 1
ATOM 542 C CA . ILE A 1 73 ? 2.284 -3.943 -13.483 1.00 85.31 73 ILE A CA 1
ATOM 543 C C . ILE A 1 73 ? 1.684 -5.128 -12.721 1.00 85.31 73 ILE A C 1
ATOM 545 O O . ILE A 1 73 ? 1.053 -4.933 -11.683 1.00 85.31 73 ILE A O 1
ATOM 549 N N . GLY A 1 74 ? 1.927 -6.357 -13.181 1.00 90.12 74 GLY A N 1
ATOM 550 C CA . GLY A 1 74 ? 1.483 -7.576 -12.512 1.00 90.12 74 GLY A CA 1
ATOM 551 C C . GLY A 1 74 ? 2.019 -7.687 -11.088 1.00 90.12 74 GLY A C 1
ATOM 552 O O . GLY A 1 74 ? 1.253 -7.877 -10.145 1.00 90.12 74 GLY A O 1
ATOM 553 N N . PHE A 1 75 ? 3.319 -7.452 -10.909 1.00 88.25 75 PHE A N 1
ATOM 554 C CA . PHE A 1 75 ? 3.970 -7.417 -9.602 1.00 88.25 75 PHE A CA 1
ATOM 555 C C . PHE A 1 75 ? 3.348 -6.368 -8.670 1.00 88.25 75 PHE A C 1
ATOM 557 O O . PHE A 1 75 ? 3.057 -6.638 -7.503 1.00 88.25 75 PHE A O 1
ATOM 564 N N . THR A 1 76 ? 3.062 -5.183 -9.207 1.00 86.75 76 THR A N 1
ATOM 565 C CA . THR A 1 76 ? 2.370 -4.110 -8.483 1.00 86.75 76 THR A CA 1
ATOM 566 C C . THR A 1 76 ? 0.967 -4.534 -8.050 1.00 86.75 76 THR A C 1
ATOM 568 O O . THR A 1 76 ? 0.584 -4.336 -6.895 1.00 86.75 76 THR A O 1
ATOM 571 N N . ALA A 1 77 ? 0.203 -5.144 -8.957 1.00 91.75 77 ALA A N 1
ATOM 572 C CA . ALA A 1 77 ? -1.155 -5.607 -8.700 1.00 91.75 77 ALA A CA 1
ATOM 573 C C . ALA A 1 77 ? -1.199 -6.717 -7.635 1.00 91.75 77 ALA A C 1
ATOM 575 O O . ALA A 1 77 ? -2.101 -6.704 -6.798 1.00 91.75 77 ALA A O 1
ATOM 576 N N . ILE A 1 78 ? -0.196 -7.606 -7.584 1.00 92.81 78 ILE A N 1
ATOM 577 C CA . ILE A 1 78 ? -0.028 -8.582 -6.490 1.00 92.81 78 ILE A CA 1
ATOM 578 C C . ILE A 1 78 ? 0.065 -7.858 -5.142 1.00 92.81 78 ILE A C 1
ATOM 580 O O . ILE A 1 78 ? -0.666 -8.194 -4.208 1.00 92.81 78 ILE A O 1
ATOM 584 N N . GLY A 1 79 ? 0.922 -6.836 -5.048 1.00 90.06 79 GLY A N 1
ATOM 585 C CA . GLY A 1 79 ? 1.082 -6.029 -3.837 1.00 90.06 79 GLY A CA 1
ATOM 586 C C . GLY A 1 79 ? -0.210 -5.317 -3.424 1.00 90.06 79 GLY A C 1
ATOM 587 O O . GLY A 1 79 ? -0.631 -5.421 -2.272 1.00 90.06 79 GLY A O 1
ATOM 588 N N . ILE A 1 80 ? -0.885 -4.647 -4.366 1.00 91.56 80 ILE A N 1
ATOM 589 C CA . ILE A 1 80 ? -2.178 -3.978 -4.127 1.00 91.56 80 ILE A CA 1
ATOM 590 C C . ILE A 1 80 ? -3.227 -4.985 -3.640 1.00 91.56 80 ILE A C 1
ATOM 592 O O . ILE A 1 80 ? -3.908 -4.732 -2.644 1.00 91.56 80 ILE A O 1
ATOM 596 N N . GLY A 1 81 ? -3.328 -6.138 -4.305 1.00 94.62 81 GLY A N 1
ATOM 597 C CA . GLY A 1 81 ? -4.261 -7.201 -3.950 1.00 94.62 81 GLY A CA 1
ATOM 598 C C . GLY A 1 81 ? -4.032 -7.725 -2.537 1.00 94.62 81 GLY A C 1
ATOM 599 O O . GLY A 1 81 ? -4.967 -7.773 -1.735 1.00 94.62 81 GLY A O 1
ATOM 600 N N . TYR A 1 82 ? -2.774 -8.015 -2.195 1.00 92.19 82 TYR A N 1
ATOM 601 C CA . TYR A 1 82 ? -2.379 -8.399 -0.840 1.00 92.19 82 TYR A CA 1
ATOM 602 C C . TYR A 1 82 ? -2.789 -7.338 0.192 1.00 92.19 82 TYR A C 1
ATOM 604 O O . TYR A 1 82 ? -3.416 -7.663 1.204 1.00 92.19 82 TYR A O 1
ATOM 612 N N . PHE A 1 83 ? -2.499 -6.060 -0.068 1.00 90.75 83 PHE A N 1
ATOM 613 C CA . PHE A 1 83 ? -2.854 -4.981 0.852 1.00 90.75 83 PHE A CA 1
ATOM 614 C C . PHE A 1 83 ? -4.363 -4.834 1.029 1.00 90.75 83 PHE A C 1
ATOM 616 O O . PHE A 1 83 ? -4.821 -4.635 2.153 1.00 90.75 83 PHE A O 1
ATOM 623 N N . TYR A 1 84 ? -5.146 -4.984 -0.039 1.00 94.12 84 TYR A N 1
ATOM 624 C CA . TYR A 1 84 ? -6.605 -4.934 0.040 1.00 94.12 84 TYR A CA 1
ATOM 625 C C . TYR A 1 84 ? -7.154 -6.086 0.871 1.00 94.12 84 TYR A C 1
ATOM 627 O O . TYR A 1 84 ? -8.023 -5.853 1.711 1.00 94.12 84 TYR A O 1
ATOM 635 N N . ILE A 1 85 ? -6.620 -7.297 0.708 1.00 93.88 85 ILE A N 1
ATOM 636 C CA . ILE A 1 85 ? -7.009 -8.449 1.525 1.00 93.88 85 ILE A CA 1
ATOM 637 C C . ILE A 1 85 ? -6.687 -8.174 2.998 1.00 93.88 85 ILE A C 1
ATOM 639 O O . ILE A 1 85 ? -7.570 -8.275 3.848 1.00 93.88 85 ILE A O 1
ATOM 643 N N . MET A 1 86 ? -5.452 -7.779 3.314 1.00 90.81 86 MET A N 1
ATOM 644 C CA . MET A 1 86 ? -5.004 -7.643 4.702 1.00 90.81 86 MET A CA 1
ATOM 645 C C . MET A 1 86 ? -5.622 -6.437 5.410 1.00 90.81 86 MET A C 1
ATOM 647 O O . MET A 1 86 ? -6.213 -6.593 6.477 1.00 90.81 86 MET A O 1
ATOM 651 N N . ALA A 1 87 ? -5.567 -5.242 4.824 1.00 91.75 87 ALA A N 1
ATOM 652 C CA . ALA A 1 87 ? -6.124 -4.046 5.454 1.00 91.75 87 ALA A CA 1
ATOM 653 C C . ALA A 1 87 ? -7.642 -4.162 5.663 1.00 91.75 87 ALA A C 1
ATOM 655 O O . ALA A 1 87 ? -8.151 -3.765 6.710 1.00 91.75 87 ALA A O 1
ATOM 656 N N . SER A 1 88 ? -8.374 -4.785 4.735 1.00 94.38 88 SER A N 1
ATOM 657 C CA . SER A 1 88 ? -9.835 -4.918 4.850 1.00 94.38 88 SER A CA 1
ATOM 658 C C . SER A 1 88 ? -10.273 -5.891 5.940 1.00 94.38 88 SER A C 1
ATOM 660 O O . SER A 1 88 ? -11.380 -5.748 6.465 1.00 94.38 88 SER A O 1
ATOM 662 N N . ARG A 1 89 ? -9.406 -6.832 6.341 1.00 92.75 89 ARG A N 1
ATOM 663 C CA . ARG A 1 89 ? -9.659 -7.722 7.484 1.00 92.75 89 ARG A CA 1
ATOM 664 C C . ARG A 1 89 ? -9.755 -6.964 8.807 1.00 92.75 89 ARG A C 1
ATOM 666 O O . ARG A 1 89 ? -10.471 -7.425 9.688 1.00 92.75 89 ARG A O 1
ATOM 673 N N . THR A 1 90 ? -9.133 -5.783 8.925 1.00 92.19 90 THR A N 1
ATOM 674 C CA . THR A 1 90 ? -9.284 -4.906 10.108 1.00 92.19 90 THR A CA 1
ATOM 675 C C . THR A 1 90 ? -10.719 -4.419 10.316 1.00 92.19 90 THR A C 1
ATOM 677 O O . THR A 1 90 ? -11.037 -3.892 11.377 1.00 92.19 90 THR A O 1
ATOM 680 N N . ASN A 1 91 ? -11.587 -4.599 9.312 1.00 94.56 91 ASN A N 1
ATOM 681 C CA . ASN A 1 91 ? -12.990 -4.210 9.343 1.00 94.56 91 ASN A CA 1
ATOM 682 C C . ASN A 1 91 ? -13.221 -2.715 9.618 1.00 94.56 91 ASN A C 1
ATOM 684 O O . ASN A 1 91 ? -14.238 -2.333 10.188 1.00 94.56 91 ASN A O 1
ATOM 688 N N . ASN A 1 92 ? -12.271 -1.864 9.229 1.00 93.19 92 ASN A N 1
ATOM 689 C CA . ASN A 1 92 ? -12.352 -0.428 9.450 1.00 93.19 92 ASN A CA 1
ATOM 690 C C . ASN A 1 92 ? -12.984 0.283 8.235 1.00 93.19 92 ASN A C 1
ATOM 692 O O . ASN A 1 92 ? -12.492 0.176 7.112 1.00 93.19 92 ASN A O 1
ATOM 696 N N . LEU A 1 93 ? -14.065 1.042 8.440 1.00 94.75 93 LEU A N 1
ATOM 697 C CA . LEU A 1 93 ? -14.738 1.783 7.362 1.00 94.75 93 LEU A CA 1
ATOM 698 C C . LEU A 1 93 ? -13.940 2.996 6.856 1.00 94.75 93 LEU A C 1
ATOM 700 O O . LEU A 1 93 ? -14.115 3.393 5.703 1.00 94.75 93 LEU A O 1
ATOM 704 N N . PHE A 1 94 ? -13.016 3.540 7.655 1.00 94.75 94 PHE A N 1
ATOM 705 C CA . PHE A 1 94 ? -12.061 4.545 7.184 1.00 94.75 94 PHE A CA 1
ATOM 706 C C . PHE A 1 94 ? -11.190 3.987 6.055 1.00 94.75 94 PHE A C 1
ATOM 708 O O . PHE A 1 94 ? -10.961 4.673 5.062 1.00 94.75 94 PHE A O 1
ATOM 715 N N . TRP A 1 95 ? -10.757 2.724 6.165 1.00 94.50 95 TRP A N 1
ATOM 716 C CA . TRP A 1 95 ? -10.018 2.052 5.097 1.00 94.50 95 TRP A CA 1
ATOM 717 C C . TRP A 1 95 ? -10.839 1.988 3.809 1.00 94.50 95 TRP A C 1
ATOM 719 O O . TRP A 1 95 ? -10.344 2.338 2.738 1.00 94.50 95 TRP A O 1
ATOM 729 N N . ALA A 1 96 ? -12.121 1.628 3.910 1.00 95.88 96 ALA A N 1
ATOM 730 C CA . ALA A 1 96 ? -13.007 1.621 2.754 1.00 95.88 96 ALA A CA 1
ATOM 731 C C . ALA A 1 96 ? -13.102 3.005 2.097 1.00 95.88 96 ALA A C 1
ATOM 733 O O . ALA A 1 96 ? -12.890 3.119 0.889 1.00 95.88 96 ALA A O 1
ATOM 734 N N . ALA A 1 97 ? -13.305 4.066 2.878 1.00 96.00 97 ALA A N 1
ATOM 735 C CA . ALA A 1 97 ? -13.316 5.432 2.358 1.00 96.00 97 ALA A CA 1
ATOM 736 C C . ALA A 1 97 ? -11.979 5.844 1.713 1.00 96.00 97 ALA A C 1
ATOM 738 O O . ALA A 1 97 ? -11.972 6.436 0.633 1.00 96.00 97 ALA A O 1
ATOM 739 N N . ALA A 1 98 ? -10.849 5.486 2.329 1.00 94.50 98 ALA A N 1
ATOM 740 C CA . ALA A 1 98 ? -9.515 5.738 1.790 1.00 94.50 98 ALA A CA 1
ATOM 741 C C . ALA A 1 98 ? -9.301 5.047 0.436 1.00 94.50 98 ALA A C 1
ATOM 743 O O . ALA A 1 98 ? -8.821 5.683 -0.502 1.00 94.50 98 ALA A O 1
ATOM 744 N N . THR A 1 99 ? -9.711 3.783 0.291 1.00 95.25 99 THR A N 1
ATOM 745 C CA . THR A 1 99 ? -9.624 3.083 -1.003 1.00 95.25 99 THR A CA 1
ATOM 746 C C . THR A 1 99 ? -10.517 3.718 -2.063 1.00 95.25 99 THR A C 1
ATOM 748 O O . THR A 1 99 ? -10.064 3.908 -3.188 1.00 95.25 99 THR A O 1
ATOM 751 N N . ILE A 1 100 ? -11.748 4.114 -1.718 1.00 96.75 100 ILE A N 1
ATOM 752 C CA . ILE A 1 100 ? -12.647 4.817 -2.644 1.00 96.75 100 ILE A CA 1
ATOM 753 C C . ILE A 1 100 ? -11.973 6.099 -3.136 1.00 96.75 100 ILE A C 1
ATOM 755 O O . ILE A 1 100 ? -11.904 6.334 -4.340 1.00 96.75 100 ILE A O 1
ATOM 759 N N . PHE A 1 101 ? -11.409 6.891 -2.224 1.00 95.25 101 PHE A N 1
ATOM 760 C CA . PHE A 1 101 ? -10.691 8.109 -2.578 1.00 95.25 101 PHE A CA 1
ATOM 761 C C . PHE A 1 101 ? -9.509 7.847 -3.513 1.00 95.25 101 PHE A C 1
ATOM 763 O O . PHE A 1 101 ? -9.442 8.453 -4.584 1.00 95.25 101 PHE A O 1
ATOM 770 N N . ILE A 1 102 ? -8.609 6.926 -3.153 1.00 93.44 102 ILE A N 1
ATOM 771 C CA . ILE A 1 102 ? -7.418 6.602 -3.955 1.00 93.44 102 ILE A CA 1
ATOM 772 C C . ILE A 1 102 ? -7.825 6.193 -5.374 1.00 93.44 102 ILE A C 1
ATOM 774 O O . ILE A 1 102 ? -7.238 6.646 -6.352 1.00 93.44 102 ILE A O 1
ATOM 778 N N . ARG A 1 103 ? -8.863 5.376 -5.514 1.00 94.50 103 ARG A N 1
ATOM 779 C CA . ARG A 1 103 ? -9.268 4.824 -6.812 1.00 94.50 103 ARG A CA 1
ATOM 780 C C . ARG A 1 103 ? -10.058 5.795 -7.675 1.00 94.50 103 ARG A C 1
ATOM 782 O O . ARG A 1 103 ? -10.009 5.697 -8.892 1.00 94.50 103 ARG A O 1
ATOM 789 N N . MET A 1 104 ? -10.760 6.740 -7.056 1.00 95.19 104 MET A N 1
ATOM 790 C CA . MET A 1 104 ? -11.484 7.793 -7.771 1.00 95.19 104 MET A CA 1
ATOM 791 C C . MET A 1 104 ? -10.589 8.974 -8.160 1.00 95.19 104 MET A C 1
ATOM 793 O O . MET A 1 104 ? -10.949 9.726 -9.059 1.00 95.19 104 MET A O 1
ATOM 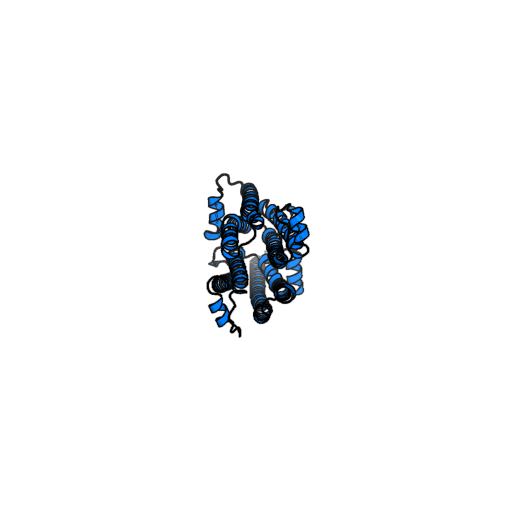797 N N . THR A 1 105 ? -9.453 9.168 -7.484 1.00 91.94 105 THR A N 1
ATOM 798 C CA . THR A 1 105 ? -8.595 10.350 -7.677 1.00 91.94 105 THR A CA 1
ATOM 799 C C . THR A 1 105 ? -7.187 9.972 -8.118 1.00 91.94 105 THR A C 1
ATOM 801 O O . THR A 1 105 ? -6.782 10.274 -9.238 1.00 91.94 105 THR A O 1
ATOM 804 N N . TRP A 1 106 ? -6.450 9.268 -7.262 1.00 89.38 106 TRP A N 1
ATOM 805 C CA . TRP A 1 106 ? -5.047 8.946 -7.472 1.00 89.38 106 TRP A CA 1
ATOM 806 C C . TRP A 1 106 ? -4.831 8.018 -8.663 1.00 89.38 106 TRP A C 1
ATOM 808 O O . TRP A 1 106 ? -3.974 8.310 -9.487 1.00 89.38 106 TRP A O 1
ATOM 818 N N . VAL A 1 107 ? -5.609 6.936 -8.785 1.00 89.94 107 VAL A N 1
ATOM 819 C CA . VAL A 1 107 ? -5.437 5.961 -9.877 1.00 89.94 107 VAL A CA 1
ATOM 820 C C . VAL A 1 107 ? -5.686 6.583 -11.260 1.00 89.94 107 VAL A C 1
ATOM 822 O O . VAL A 1 107 ? -4.843 6.391 -12.136 1.00 89.94 107 VAL A O 1
ATOM 825 N N . PRO A 1 108 ? -6.760 7.365 -11.494 1.00 90.06 108 PRO A N 1
ATOM 826 C CA . PRO A 1 108 ? -6.938 8.055 -12.768 1.00 90.06 108 PRO A CA 1
ATOM 827 C C . PRO A 1 108 ? -5.808 9.036 -13.083 1.00 90.06 108 PRO A C 1
ATOM 829 O O . PRO A 1 108 ? -5.292 9.036 -14.199 1.00 90.06 108 PRO A O 1
ATOM 832 N N . VAL A 1 109 ? -5.383 9.836 -12.099 1.00 88.69 109 VAL A N 1
ATOM 833 C CA . VAL A 1 109 ? -4.295 10.809 -12.279 1.00 88.69 109 VAL A CA 1
ATOM 834 C C . VAL A 1 109 ? -2.975 10.105 -12.583 1.00 88.69 109 VAL A C 1
ATOM 836 O O . VAL A 1 109 ? -2.274 10.500 -13.514 1.00 88.69 109 VAL A O 1
ATOM 839 N N . SER A 1 110 ? -2.639 9.051 -11.839 1.00 85.50 110 SER A N 1
ATOM 840 C CA . SER A 1 110 ? -1.407 8.289 -12.042 1.00 85.50 110 SER A CA 1
ATOM 841 C C . SER A 1 110 ? -1.419 7.561 -13.381 1.00 85.50 110 SER A C 1
ATOM 843 O O . SER A 1 110 ? -0.430 7.625 -14.099 1.00 85.50 110 SER A O 1
ATOM 845 N N . SER A 1 111 ? -2.538 6.945 -13.762 1.00 85.12 111 SER A N 1
ATOM 846 C CA . SER A 1 111 ? -2.687 6.235 -15.037 1.00 85.12 111 SER A CA 1
ATOM 847 C C . SER A 1 111 ? -2.621 7.185 -16.230 1.00 85.12 111 SER A C 1
ATOM 849 O O . SER A 1 111 ? -1.946 6.880 -17.207 1.00 85.12 111 SER A O 1
ATOM 851 N N . LEU A 1 112 ? -3.252 8.361 -16.143 1.00 85.12 112 LEU A N 1
ATOM 852 C CA . LEU A 1 112 ? -3.160 9.385 -17.184 1.00 85.12 112 LEU A CA 1
ATOM 853 C C . LEU A 1 112 ? -1.732 9.917 -17.310 1.00 85.12 112 LEU A C 1
ATOM 855 O O . LEU A 1 112 ? -1.198 10.015 -18.408 1.00 85.12 112 LEU A O 1
ATOM 859 N N . THR A 1 113 ? -1.097 10.220 -16.180 1.00 83.31 113 THR A N 1
ATOM 860 C CA . THR A 1 113 ? 0.304 10.654 -16.149 1.00 83.31 113 THR A CA 1
ATOM 861 C C . THR A 1 113 ? 1.204 9.599 -16.778 1.00 83.31 113 THR A C 1
ATOM 863 O O . THR A 1 113 ? 2.073 9.916 -17.581 1.00 83.31 113 THR A O 1
ATOM 866 N N . MET A 1 114 ? 0.963 8.334 -16.446 1.00 81.56 114 MET A N 1
ATOM 867 C CA . MET A 1 114 ? 1.703 7.216 -16.987 1.00 81.56 114 MET A CA 1
ATOM 868 C C . MET A 1 114 ? 1.508 7.090 -18.507 1.00 81.56 114 MET A C 1
ATOM 870 O O . MET A 1 114 ? 2.494 7.003 -19.231 1.00 81.56 114 MET A O 1
ATOM 874 N N . ALA A 1 115 ? 0.272 7.168 -19.003 1.00 81.69 115 ALA A N 1
ATOM 875 C CA . ALA A 1 115 ? -0.022 7.153 -20.437 1.00 81.69 115 ALA A CA 1
ATOM 876 C C . ALA A 1 115 ? 0.667 8.302 -21.191 1.00 81.69 115 ALA A C 1
ATOM 878 O O . ALA A 1 115 ? 1.259 8.080 -22.239 1.00 81.69 115 ALA A O 1
ATOM 879 N N . LEU A 1 116 ? 0.646 9.516 -20.633 1.00 83.12 116 LEU A N 1
ATOM 880 C CA . LEU A 1 116 ? 1.225 10.700 -21.276 1.00 83.12 116 LEU A CA 1
ATOM 881 C C . LEU A 1 116 ? 2.760 10.737 -21.234 1.00 83.12 116 LEU A C 1
ATOM 883 O O . LEU A 1 116 ? 3.373 11.337 -22.111 1.00 83.12 116 LEU A O 1
ATOM 887 N N . VAL A 1 117 ? 3.381 10.160 -20.201 1.00 80.50 117 VAL A N 1
ATOM 888 C CA . VAL A 1 117 ? 4.838 10.242 -19.983 1.00 80.50 117 VAL A CA 1
ATOM 889 C C . VAL A 1 117 ? 5.575 9.012 -20.509 1.00 80.50 117 VAL A C 1
ATOM 891 O O . VAL A 1 117 ? 6.722 9.137 -20.931 1.00 80.50 117 VAL A O 1
ATOM 894 N N . PHE A 1 118 ? 4.947 7.837 -20.471 1.00 74.06 118 PHE A N 1
ATOM 895 C CA . PHE A 1 118 ? 5.590 6.558 -20.793 1.00 74.06 118 PHE A CA 1
ATOM 896 C C . PHE A 1 118 ? 5.059 5.906 -22.066 1.00 74.06 118 PHE A C 1
ATOM 898 O O . PHE A 1 118 ? 5.416 4.761 -22.323 1.00 74.06 118 PHE A O 1
ATOM 905 N N . ASP A 1 119 ? 4.205 6.607 -22.821 1.00 77.56 119 ASP A N 1
ATOM 906 C CA . ASP A 1 119 ? 3.559 6.093 -24.037 1.00 77.56 119 ASP A CA 1
ATOM 907 C C . ASP A 1 119 ? 2.920 4.712 -23.804 1.00 77.56 119 ASP A C 1
ATOM 909 O O . ASP A 1 119 ? 3.040 3.780 -24.597 1.00 77.56 119 ASP A O 1
ATOM 913 N N . LEU A 1 120 ? 2.310 4.546 -22.621 1.00 73.75 120 LEU A N 1
ATOM 914 C CA . LEU A 1 120 ? 1.781 3.251 -22.217 1.00 73.75 120 LEU A CA 1
ATOM 915 C C . LEU A 1 120 ? 0.649 2.832 -23.159 1.00 73.75 120 LEU A C 1
ATOM 917 O O . LEU A 1 120 ? -0.201 3.666 -23.491 1.00 73.75 120 LEU A O 1
ATOM 921 N N . PRO A 1 121 ? 0.582 1.537 -23.519 1.00 72.69 121 PRO A N 1
ATOM 922 C CA . PRO A 1 121 ? -0.448 1.032 -24.407 1.00 72.69 121 PRO A CA 1
ATOM 923 C C . PRO A 1 121 ? -1.841 1.434 -23.910 1.00 72.69 121 PRO A C 1
ATOM 925 O O . PRO A 1 121 ? -2.171 1.242 -22.734 1.00 72.69 121 PRO A O 1
ATOM 928 N N . LEU A 1 122 ? -2.681 1.963 -24.808 1.00 71.31 122 LEU A N 1
ATOM 929 C CA . LEU A 1 122 ? -4.060 2.383 -24.512 1.00 71.31 122 LEU A CA 1
ATOM 930 C C . LEU A 1 122 ? -4.881 1.256 -23.852 1.00 71.31 122 LEU A C 1
ATOM 932 O O . LEU A 1 122 ? -5.826 1.510 -23.112 1.00 71.31 122 LEU A O 1
ATOM 936 N N . GLN A 1 123 ? -4.496 -0.001 -24.065 1.00 72.88 123 GLN A N 1
ATOM 937 C CA . GLN A 1 123 ? -5.024 -1.194 -23.404 1.00 72.88 123 GLN A CA 1
ATOM 938 C C . GLN A 1 123 ? -5.010 -1.058 -21.873 1.00 72.88 123 GLN A C 1
ATOM 940 O O . GLN A 1 123 ? -5.954 -1.470 -21.199 1.00 72.88 123 GLN A O 1
ATOM 945 N N . LEU A 1 124 ? -3.984 -0.417 -21.310 1.00 70.31 124 LEU A N 1
ATOM 946 C CA . LEU A 1 124 ? -3.859 -0.176 -19.873 1.00 70.31 124 LEU A CA 1
ATOM 947 C C . LEU A 1 124 ? -4.762 0.965 -19.380 1.00 70.31 124 LEU A C 1
ATOM 949 O O . LEU A 1 124 ? -5.022 1.063 -18.179 1.00 70.31 124 LEU A O 1
ATOM 953 N N . CYS A 1 125 ? -5.357 1.756 -20.281 1.00 70.44 125 CYS A N 1
ATOM 954 C CA . CYS A 1 125 ? -6.428 2.693 -19.938 1.00 70.44 125 CYS A CA 1
ATOM 955 C C . CYS A 1 125 ? -7.713 1.989 -19.480 1.00 70.44 125 CYS A C 1
ATOM 957 O O . CYS A 1 125 ? -8.589 2.650 -18.925 1.00 70.44 125 CYS A O 1
ATOM 959 N N . VAL A 1 126 ? -7.823 0.658 -19.600 1.00 79.62 126 VAL A N 1
ATOM 960 C CA . VAL A 1 126 ? -8.886 -0.111 -18.930 1.00 79.62 126 VAL A CA 1
ATOM 961 C C . VAL A 1 126 ? -8.905 0.143 -17.414 1.00 79.62 126 VAL A C 1
ATOM 963 O O . VAL A 1 126 ? -9.972 0.138 -16.797 1.00 79.62 126 VAL A O 1
ATOM 966 N N . LEU A 1 127 ? -7.753 0.464 -16.812 1.00 76.25 127 LEU A N 1
ATOM 967 C CA . LEU A 1 127 ? -7.653 0.844 -15.401 1.00 76.25 127 LEU A CA 1
ATOM 968 C C . LEU A 1 127 ? -8.359 2.177 -15.102 1.00 76.25 127 LEU A C 1
ATOM 970 O O . LEU A 1 127 ? -8.942 2.314 -14.030 1.00 76.25 127 LEU A O 1
ATOM 974 N N . LEU A 1 128 ? -8.416 3.118 -16.057 1.00 81.44 128 LEU A N 1
ATOM 975 C CA . LEU A 1 128 ? -9.129 4.398 -15.895 1.00 81.44 128 LEU A CA 1
ATOM 976 C C . LEU A 1 128 ? -10.633 4.218 -15.671 1.00 81.44 128 LEU A C 1
ATOM 978 O O . LEU A 1 128 ? -11.280 5.116 -15.142 1.00 81.44 128 LEU A O 1
ATOM 982 N N . THR A 1 129 ? -11.195 3.081 -16.078 1.00 86.25 129 THR A N 1
ATOM 983 C CA . THR A 1 129 ? -12.628 2.788 -15.930 1.00 86.25 129 THR A CA 1
ATOM 984 C C . THR A 1 129 ? -12.885 1.721 -14.873 1.00 86.25 129 THR A C 1
ATOM 986 O O . THR A 1 129 ? -13.797 1.866 -14.057 1.00 86.25 129 THR A O 1
ATOM 989 N N . THR A 1 130 ? -12.048 0.684 -14.828 1.00 90.56 130 THR A N 1
ATOM 990 C CA . THR A 1 130 ? -12.218 -0.451 -13.913 1.00 90.56 130 THR A CA 1
ATOM 991 C C . THR A 1 130 ? -12.048 -0.033 -12.456 1.00 90.56 130 THR A C 1
ATOM 993 O O . THR A 1 130 ? -12.873 -0.394 -11.614 1.00 90.56 130 THR A O 1
ATOM 996 N N . ASP A 1 131 ? -11.024 0.763 -12.136 1.00 92.50 131 ASP A N 1
ATOM 997 C CA . ASP A 1 131 ? -10.770 1.181 -10.756 1.00 92.50 131 ASP A CA 1
ATOM 998 C C . ASP A 1 131 ? -11.886 2.066 -10.182 1.00 92.50 131 ASP A C 1
ATOM 1000 O O . ASP A 1 131 ? -12.396 1.747 -9.100 1.00 92.50 131 ASP A O 1
ATOM 1004 N N . PRO A 1 132 ? -12.357 3.107 -10.897 1.00 94.81 132 PRO A N 1
ATOM 1005 C CA . PRO A 1 132 ? -13.528 3.870 -10.474 1.00 94.81 132 PRO A CA 1
ATOM 1006 C C . PRO A 1 132 ? -14.798 3.023 -10.331 1.00 94.81 132 PRO A C 1
ATOM 1008 O O . PRO A 1 132 ? -15.542 3.199 -9.366 1.00 94.81 132 PRO A O 1
ATOM 1011 N N . ALA A 1 133 ? -15.047 2.061 -11.227 1.00 96.06 133 ALA A N 1
ATOM 1012 C CA . ALA A 1 133 ? -16.212 1.178 -11.121 1.00 96.06 133 ALA A CA 1
ATOM 1013 C C . ALA A 1 133 ? -16.175 0.324 -9.842 1.00 96.06 133 ALA A C 1
ATOM 1015 O O . ALA A 1 133 ? -17.163 0.218 -9.109 1.00 96.06 133 ALA A O 1
ATOM 1016 N N . LEU A 1 134 ? -15.012 -0.239 -9.521 1.00 96.88 134 LEU A N 1
ATOM 1017 C CA . LEU A 1 134 ? -14.815 -1.002 -8.294 1.00 96.88 134 LEU A CA 1
ATOM 1018 C C . LEU A 1 134 ? -14.849 -0.098 -7.039 1.00 96.88 134 LEU A C 1
ATOM 1020 O O . LEU A 1 134 ? -15.325 -0.530 -5.988 1.00 96.88 134 LEU A O 1
ATOM 1024 N N . ALA A 1 135 ? -14.423 1.167 -7.137 1.00 97.12 135 ALA A N 1
ATOM 1025 C CA . ALA A 1 135 ? -14.594 2.162 -6.074 1.00 97.12 135 ALA A CA 1
ATOM 1026 C C . ALA A 1 135 ? -16.076 2.474 -5.816 1.00 97.12 135 ALA A C 1
ATOM 1028 O O . ALA A 1 135 ? -16.503 2.530 -4.661 1.00 97.12 135 ALA A O 1
ATOM 1029 N N . ILE A 1 136 ? -16.882 2.605 -6.875 1.00 97.69 136 ILE A N 1
ATOM 1030 C CA . ILE A 1 136 ? -18.340 2.758 -6.775 1.00 97.69 136 ILE A CA 1
ATOM 1031 C C . ILE A 1 136 ? -18.953 1.536 -6.087 1.00 97.69 136 ILE A C 1
ATOM 1033 O O . ILE A 1 136 ? -19.788 1.697 -5.197 1.00 97.69 136 ILE A O 1
ATOM 1037 N N . TRP A 1 137 ? -18.514 0.320 -6.423 1.00 97.81 137 TRP A N 1
ATOM 1038 C CA . TRP A 1 137 ? -18.989 -0.885 -5.739 1.00 97.81 137 TRP A CA 1
ATOM 1039 C C . TRP A 1 137 ? -18.689 -0.849 -4.232 1.00 97.81 137 TRP A C 1
ATOM 1041 O O . TRP A 1 137 ? -19.593 -1.070 -3.419 1.00 97.81 137 TRP A O 1
ATOM 1051 N N . THR A 1 138 ? -17.463 -0.491 -3.840 1.00 97.69 138 THR A N 1
ATOM 1052 C CA . THR A 1 138 ? -17.097 -0.335 -2.422 1.00 97.69 138 THR A CA 1
ATOM 1053 C C . THR A 1 138 ? -17.917 0.765 -1.740 1.00 97.69 138 THR A C 1
ATOM 1055 O O . THR A 1 138 ? -18.374 0.571 -0.614 1.00 97.69 138 THR A O 1
ATOM 1058 N N . TYR A 1 139 ? -18.178 1.885 -2.421 1.00 97.81 139 TYR A N 1
ATOM 1059 C CA . TYR A 1 139 ? -19.044 2.958 -1.919 1.00 97.81 139 TYR A CA 1
ATOM 1060 C C . TYR A 1 139 ? -20.471 2.470 -1.646 1.00 97.81 139 TYR A C 1
ATOM 1062 O O . TYR A 1 139 ? -21.012 2.727 -0.570 1.00 97.81 139 TYR A O 1
ATOM 1070 N N . LEU A 1 140 ? -21.077 1.730 -2.578 1.00 97.31 140 LEU A N 1
ATOM 1071 C CA . LEU A 1 140 ? -22.424 1.182 -2.400 1.00 97.31 140 LEU A CA 1
ATOM 1072 C C . LEU A 1 140 ? -22.477 0.190 -1.230 1.00 97.31 140 LEU A C 1
ATOM 1074 O O . LEU A 1 140 ? -23.426 0.209 -0.442 1.00 97.31 140 LEU A O 1
ATOM 1078 N N . ALA A 1 141 ? -21.438 -0.634 -1.076 1.00 97.19 141 ALA A N 1
ATOM 1079 C CA . ALA A 1 141 ? -21.309 -1.542 0.057 1.00 97.19 141 ALA A CA 1
ATOM 1080 C C . ALA A 1 141 ? -21.172 -0.780 1.390 1.00 97.19 141 ALA A C 1
ATOM 1082 O O . ALA A 1 141 ? -21.869 -1.103 2.351 1.00 97.19 141 ALA A O 1
ATOM 1083 N N . MET A 1 142 ? -20.360 0.280 1.429 1.00 95.94 142 MET A N 1
ATOM 1084 C CA . MET A 1 142 ? -20.185 1.139 2.606 1.00 95.94 142 MET A CA 1
ATOM 1085 C C . MET A 1 142 ? -21.473 1.882 2.979 1.00 95.94 142 MET A C 1
ATOM 1087 O O . MET A 1 142 ? -21.829 1.952 4.155 1.00 95.94 142 MET A O 1
ATOM 1091 N N . LYS A 1 143 ? -22.217 2.389 1.989 1.00 95.88 143 LYS A N 1
ATOM 1092 C CA . LYS A 1 143 ? -23.516 3.040 2.206 1.00 95.88 143 LYS A CA 1
ATOM 1093 C C . LYS A 1 143 ? -24.521 2.088 2.860 1.00 95.88 143 LYS A C 1
ATOM 1095 O O . LYS A 1 143 ? -25.252 2.496 3.762 1.00 95.88 143 LYS A O 1
ATOM 1100 N N . LYS A 1 144 ? -24.528 0.815 2.447 1.00 94.94 144 LYS A N 1
ATOM 1101 C CA . LYS A 1 144 ? -25.353 -0.231 3.072 1.00 94.94 144 LYS A CA 1
ATOM 1102 C C . LYS A 1 144 ? -24.968 -0.463 4.535 1.00 94.94 144 LYS A C 1
ATOM 1104 O O . LYS A 1 144 ? -25.858 -0.622 5.366 1.00 94.94 144 LYS A O 1
ATOM 1109 N N . ASP A 1 145 ? -23.672 -0.482 4.843 1.00 95.25 145 ASP A N 1
ATOM 1110 C CA . ASP A 1 145 ? -23.186 -0.725 6.205 1.00 95.25 145 ASP A CA 1
ATOM 1111 C C . ASP A 1 145 ? -23.507 0.437 7.157 1.00 95.25 145 ASP A C 1
ATOM 1113 O O . ASP A 1 145 ? -23.929 0.194 8.286 1.00 95.25 145 ASP A O 1
ATOM 1117 N N . LEU A 1 146 ? -23.365 1.686 6.698 1.00 93.56 146 LEU A N 1
ATOM 1118 C CA . LEU A 1 146 ? -23.636 2.877 7.513 1.00 93.56 146 LEU A CA 1
ATOM 1119 C C . LEU A 1 146 ? -25.129 3.187 7.680 1.00 93.56 146 LEU A C 1
ATOM 1121 O O . LEU A 1 146 ? -25.492 3.910 8.602 1.00 93.56 146 LEU A O 1
ATOM 1125 N N . LYS A 1 147 ? -25.995 2.668 6.795 1.00 93.56 147 LYS A N 1
ATOM 1126 C CA . LYS A 1 147 ? -27.441 2.969 6.756 1.00 93.56 147 LYS A CA 1
ATOM 1127 C C . LYS A 1 147 ? -27.764 4.473 6.738 1.00 93.56 147 LYS A C 1
ATOM 1129 O O . LYS A 1 147 ? -28.874 4.867 7.082 1.00 93.56 147 LYS A O 1
ATOM 1134 N N . ASP A 1 148 ? -26.816 5.305 6.312 1.00 89.69 148 ASP A N 1
ATOM 1135 C CA . ASP A 1 148 ? -26.976 6.753 6.225 1.00 89.69 148 ASP A CA 1
ATOM 1136 C C . ASP A 1 148 ? -27.442 7.138 4.808 1.00 89.69 148 ASP A C 1
ATOM 1138 O O . ASP A 1 148 ? -26.660 7.058 3.849 1.00 89.69 148 ASP A O 1
ATOM 1142 N N . PRO A 1 149 ? -28.708 7.563 4.630 1.00 87.62 149 PRO A N 1
ATOM 1143 C CA . PRO A 1 149 ? -29.214 7.978 3.325 1.00 87.62 149 PRO A CA 1
ATOM 1144 C C . PRO A 1 149 ? -28.551 9.269 2.823 1.00 87.62 149 PRO A C 1
ATOM 1146 O O . PRO A 1 149 ? -28.532 9.510 1.615 1.00 87.62 149 PRO A O 1
ATOM 1149 N N . THR A 1 150 ? -27.973 10.074 3.720 1.00 92.06 150 THR A N 1
ATOM 1150 C CA . THR A 1 150 ? -27.322 11.354 3.412 1.00 92.06 150 THR A CA 1
ATOM 1151 C C . THR A 1 150 ? -25.856 11.202 3.005 1.00 92.06 150 THR A C 1
ATOM 1153 O O . THR A 1 150 ? -25.216 12.200 2.643 1.00 92.06 150 THR A O 1
ATOM 1156 N N . LEU A 1 151 ? -25.304 9.984 3.064 1.00 93.56 151 LEU A N 1
ATOM 1157 C CA . LEU A 1 151 ? -23.927 9.696 2.687 1.00 93.56 151 LEU A CA 1
ATOM 1158 C C . LEU A 1 151 ? -23.762 9.766 1.162 1.00 93.56 151 LEU A C 1
ATOM 1160 O O . LEU A 1 151 ? -24.054 8.819 0.426 1.00 93.56 151 LEU A O 1
ATOM 1164 N N . THR A 1 152 ? -23.271 10.899 0.674 1.00 96.50 152 THR A N 1
ATOM 1165 C CA . THR A 1 152 ? -22.921 11.098 -0.737 1.00 96.50 152 THR A CA 1
ATOM 1166 C C . THR A 1 152 ? -21.480 10.665 -1.012 1.00 96.50 152 THR A C 1
ATOM 1168 O O . THR A 1 152 ? -20.651 10.627 -0.102 1.00 96.50 152 THR A O 1
ATOM 1171 N N . MET A 1 153 ? -21.152 10.387 -2.280 1.00 95.94 153 MET A N 1
ATOM 1172 C CA . MET A 1 153 ? -19.769 10.107 -2.695 1.00 95.94 153 MET A CA 1
ATOM 1173 C C . MET A 1 153 ? -18.819 11.241 -2.277 1.00 95.94 153 MET A C 1
ATOM 1175 O O . MET A 1 153 ? -17.761 10.980 -1.721 1.00 95.94 153 MET A O 1
ATOM 1179 N N . GLY A 1 154 ? -19.228 12.505 -2.450 1.00 94.94 154 GLY A N 1
ATOM 1180 C CA . GLY A 1 154 ? -18.426 13.664 -2.044 1.00 94.94 154 GLY A CA 1
ATOM 1181 C C . GLY A 1 154 ? -18.080 13.675 -0.550 1.00 94.94 154 GLY A C 1
ATOM 1182 O O . GLY A 1 154 ? -16.937 13.947 -0.194 1.00 94.94 154 GLY A O 1
ATOM 1183 N N . LYS A 1 155 ? -19.024 13.299 0.329 1.00 95.00 155 LYS A N 1
ATOM 1184 C CA . LYS A 1 155 ? -18.745 13.150 1.768 1.00 95.00 155 LYS A CA 1
ATOM 1185 C C . LYS A 1 155 ? -17.726 12.042 2.031 1.00 95.00 155 LYS A C 1
ATOM 1187 O O . LYS A 1 155 ? -16.814 12.251 2.823 1.00 95.00 155 LYS A O 1
ATOM 1192 N N . VAL A 1 156 ? -17.846 10.900 1.348 1.00 94.25 156 VAL A N 1
ATOM 1193 C CA . VAL A 1 156 ? -16.900 9.778 1.483 1.00 94.25 156 VAL A CA 1
ATOM 1194 C C . VAL A 1 156 ? -15.497 10.166 1.016 1.00 94.25 156 VAL A C 1
ATOM 1196 O O . VAL A 1 156 ? -14.528 9.869 1.707 1.00 94.25 156 VAL A O 1
ATOM 1199 N N . LEU A 1 157 ? -15.378 10.899 -0.094 1.00 94.38 157 LEU A N 1
ATOM 1200 C CA . LEU A 1 157 ? -14.095 11.397 -0.605 1.00 94.38 157 LEU A CA 1
ATOM 1201 C C . LEU A 1 157 ? -13.419 12.414 0.333 1.00 94.38 157 LEU A C 1
ATOM 1203 O O . LEU A 1 157 ? -12.204 12.577 0.272 1.00 94.38 157 LEU A O 1
ATOM 1207 N N . ALA A 1 158 ? -14.174 13.069 1.218 1.00 93.94 158 ALA A N 1
ATOM 1208 C CA . ALA A 1 158 ? -13.637 13.973 2.237 1.00 93.94 158 ALA A CA 1
ATOM 1209 C C . ALA A 1 158 ? -13.111 13.248 3.495 1.00 93.94 158 ALA A C 1
ATOM 1211 O O . ALA A 1 158 ? -12.262 13.807 4.198 1.00 93.94 158 ALA A O 1
ATOM 1212 N N . ILE A 1 159 ? -13.560 12.012 3.767 1.00 93.44 159 ILE A N 1
ATOM 1213 C CA . ILE A 1 159 ? -13.189 11.236 4.969 1.00 93.44 159 ILE A CA 1
ATOM 1214 C C . ILE A 1 159 ? -11.667 11.088 5.140 1.00 93.44 159 ILE A C 1
ATOM 1216 O O . ILE A 1 159 ? -11.186 11.301 6.251 1.00 93.44 159 ILE A O 1
ATOM 1220 N N . PRO A 1 160 ? -10.857 10.787 4.106 1.00 90.62 160 PRO A N 1
ATOM 1221 C CA . PRO A 1 160 ? -9.405 10.644 4.276 1.00 90.62 160 PRO A CA 1
ATOM 1222 C C . PRO A 1 160 ? -8.697 11.902 4.809 1.00 90.62 160 PRO A C 1
ATOM 1224 O O . PRO A 1 160 ? -7.635 11.803 5.440 1.00 90.62 160 PRO A O 1
ATOM 1227 N N . PHE A 1 161 ? -9.291 13.079 4.579 1.00 88.56 161 PHE A N 1
ATOM 1228 C CA . PHE A 1 161 ? -8.760 14.373 5.003 1.00 88.56 161 PHE A CA 1
ATOM 1229 C C . PHE A 1 161 ? -9.262 14.784 6.383 1.00 88.56 161 PHE A C 1
ATOM 1231 O O . PHE A 1 161 ? -8.455 15.127 7.244 1.00 88.56 161 PHE A O 1
ATOM 1238 N N . ASN A 1 162 ? -10.578 14.735 6.605 1.00 89.81 162 ASN A N 1
ATOM 1239 C CA . ASN A 1 162 ? -11.192 15.194 7.854 1.00 89.81 162 ASN A CA 1
ATOM 1240 C C . ASN A 1 162 ? -11.355 14.080 8.905 1.00 89.81 162 ASN A C 1
ATOM 1242 O O . ASN A 1 162 ? -11.796 14.342 10.020 1.00 89.81 162 ASN A O 1
ATOM 1246 N N . GLY A 1 163 ? -11.037 12.835 8.547 1.00 85.12 163 GLY A N 1
ATOM 1247 C CA . GLY A 1 163 ? -11.184 11.652 9.386 1.00 85.12 163 GLY A CA 1
ATOM 1248 C C . GLY A 1 163 ? -12.605 11.097 9.482 1.00 85.12 163 GLY A C 1
ATOM 1249 O O . GLY A 1 163 ? -12.770 9.932 9.830 1.00 85.12 163 GLY A O 1
ATOM 1250 N N . GLY A 1 164 ? -13.634 11.900 9.193 1.00 82.94 164 GLY A N 1
ATOM 1251 C CA . GLY A 1 164 ? -15.046 11.512 9.260 1.00 82.94 164 GLY A CA 1
ATOM 1252 C C . GLY A 1 164 ? -15.511 11.007 10.632 1.00 82.94 164 GLY A C 1
ATOM 1253 O O . GLY A 1 164 ? -16.490 10.272 10.693 1.00 82.94 164 GLY A O 1
ATOM 1254 N N . GLY A 1 165 ? -14.777 11.314 11.710 1.00 84.94 165 GLY A N 1
ATOM 1255 C CA . GLY A 1 165 ? -14.978 10.705 13.033 1.00 84.94 165 GLY A CA 1
ATOM 1256 C C . GLY A 1 165 ? -14.620 9.212 13.112 1.00 84.94 165 GLY A C 1
ATOM 1257 O O . GLY A 1 165 ? -14.881 8.581 14.128 1.00 84.94 165 GLY A O 1
ATOM 1258 N N . MET A 1 166 ? -14.030 8.636 12.057 1.00 86.44 166 MET A N 1
ATOM 1259 C CA . MET A 1 166 ? -13.664 7.214 11.962 1.00 86.44 166 MET A CA 1
ATOM 1260 C C . MET A 1 166 ? -12.207 6.935 12.355 1.00 86.44 166 MET A C 1
ATOM 1262 O O . MET A 1 166 ? -11.793 5.777 12.392 1.00 86.44 166 MET A O 1
ATOM 1266 N N . ILE A 1 167 ? -11.423 7.984 12.615 1.00 87.06 167 ILE A N 1
ATOM 1267 C CA . ILE A 1 167 ? -10.035 7.888 13.076 1.00 87.06 167 ILE A CA 1
ATOM 1268 C C . ILE A 1 167 ? -9.912 8.445 14.497 1.00 87.06 167 ILE A C 1
ATOM 1270 O O . ILE A 1 167 ? -10.595 9.423 14.819 1.00 87.06 167 ILE A O 1
ATOM 1274 N N . PRO A 1 168 ? -9.032 7.873 15.337 1.00 84.88 168 PRO A N 1
ATOM 1275 C CA . PRO A 1 168 ? -8.689 8.451 16.628 1.00 84.88 168 PRO A CA 1
ATOM 1276 C C . PRO A 1 168 ? -8.147 9.879 16.481 1.00 84.88 168 PRO A C 1
ATOM 1278 O O . PRO A 1 168 ? -7.588 10.257 15.445 1.00 84.88 168 PRO A O 1
ATOM 1281 N N . ALA A 1 169 ? -8.273 10.676 17.543 1.00 85.81 169 ALA A N 1
ATOM 1282 C CA . ALA A 1 169 ? -7.643 11.987 17.592 1.00 85.81 169 ALA A CA 1
ATOM 1283 C C . ALA A 1 169 ? -6.116 11.847 17.474 1.00 85.81 169 ALA A C 1
ATOM 1285 O O . ALA A 1 169 ? -5.516 10.885 17.947 1.00 85.81 169 ALA A O 1
ATOM 1286 N N . ARG A 1 170 ? -5.442 12.835 16.874 1.00 83.94 170 ARG A N 1
ATOM 1287 C CA . ARG A 1 170 ? -3.981 12.770 16.679 1.00 83.94 170 ARG A CA 1
ATOM 1288 C C . ARG A 1 170 ? -3.213 12.596 17.997 1.00 83.94 170 ARG A C 1
ATOM 1290 O O . ARG A 1 170 ? -2.170 11.949 18.004 1.00 83.94 170 ARG A O 1
ATOM 1297 N N . SER A 1 171 ? -3.721 13.172 19.086 1.00 87.75 171 SER A N 1
ATOM 1298 C CA . SER A 1 171 ? -3.154 13.055 20.434 1.00 87.75 171 SER A CA 1
ATOM 1299 C C . SER A 1 171 ? -3.275 11.651 21.028 1.00 87.75 171 SER A C 1
ATOM 1301 O O . SER A 1 171 ? -2.505 11.323 21.923 1.00 87.75 171 SER A O 1
ATOM 1303 N N . THR A 1 172 ? -4.198 10.825 20.531 1.00 91.31 172 THR A N 1
ATOM 1304 C CA . THR A 1 172 ? -4.450 9.468 21.035 1.00 91.31 172 THR A CA 1
ATOM 1305 C C . THR A 1 172 ? -3.814 8.384 20.169 1.00 91.31 172 THR A C 1
ATOM 1307 O O . THR A 1 172 ? -4.014 7.209 20.445 1.00 91.31 172 THR A O 1
ATOM 1310 N N . LEU A 1 173 ? -3.076 8.748 19.112 1.00 93.62 173 LEU A N 1
ATOM 1311 C CA . LEU A 1 173 ? -2.396 7.772 18.260 1.00 93.62 173 LEU A CA 1
ATOM 1312 C C . LEU A 1 173 ? -1.238 7.108 19.004 1.00 93.62 173 LEU A C 1
ATOM 1314 O O . LEU A 1 173 ? -0.363 7.788 19.564 1.00 93.62 173 LEU A O 1
ATOM 1318 N N . SER A 1 174 ? -1.170 5.783 18.911 1.00 94.75 174 SER A N 1
ATOM 1319 C CA . SER A 1 174 ? -0.061 5.013 19.458 1.00 94.75 174 SER A CA 1
ATOM 1320 C C . SER A 1 174 ? 1.293 5.497 18.909 1.00 94.75 174 SER A C 1
ATOM 1322 O O . SER A 1 174 ? 1.388 6.027 17.789 1.00 94.75 174 SER A O 1
ATOM 1324 N N . PRO A 1 175 ? 2.385 5.336 19.675 1.00 95.00 175 PRO A N 1
ATOM 1325 C CA . PRO A 1 175 ? 3.743 5.531 19.170 1.00 95.00 175 PRO A CA 1
ATOM 1326 C C . PRO A 1 175 ? 4.014 4.813 17.838 1.00 95.00 175 PRO A C 1
ATOM 1328 O O . PRO A 1 175 ? 4.663 5.383 16.960 1.00 95.00 175 PRO A O 1
ATOM 1331 N N . THR A 1 176 ? 3.456 3.615 17.633 1.00 95.56 176 THR A N 1
ATOM 1332 C CA . THR A 1 176 ? 3.630 2.849 16.386 1.00 95.56 176 THR A CA 1
ATOM 1333 C C . THR A 1 176 ? 2.924 3.496 15.206 1.00 95.56 176 THR A C 1
ATOM 1335 O O . THR A 1 176 ? 3.530 3.638 14.144 1.00 95.56 176 THR A O 1
ATOM 1338 N N . ALA A 1 177 ? 1.678 3.946 15.376 1.00 95.38 177 ALA A N 1
ATOM 1339 C CA . ALA A 1 177 ? 0.973 4.687 14.334 1.00 95.38 177 ALA A CA 1
ATOM 1340 C C . ALA A 1 177 ? 1.722 5.973 13.963 1.00 95.38 177 ALA A C 1
ATOM 1342 O O . ALA A 1 177 ? 1.902 6.269 12.782 1.00 95.38 177 ALA A O 1
ATOM 1343 N N . ARG A 1 178 ? 2.234 6.710 14.958 1.00 95.44 178 ARG A N 1
ATOM 1344 C CA . ARG A 1 178 ? 3.055 7.911 14.728 1.00 95.44 178 ARG A CA 1
ATOM 1345 C C . ARG A 1 178 ? 4.343 7.590 13.968 1.00 95.44 178 ARG A C 1
ATOM 1347 O O . ARG A 1 178 ? 4.665 8.303 13.018 1.00 95.44 178 ARG A O 1
ATOM 1354 N N . ALA A 1 179 ? 5.038 6.510 14.327 1.00 95.75 179 ALA A N 1
ATOM 1355 C CA . ALA A 1 179 ? 6.223 6.044 13.609 1.00 95.75 179 ALA A CA 1
ATOM 1356 C C . ALA A 1 179 ? 5.908 5.710 12.144 1.00 95.75 179 ALA A C 1
ATOM 1358 O O . ALA A 1 179 ? 6.608 6.169 11.243 1.00 95.75 179 ALA A O 1
ATOM 1359 N N . LEU A 1 180 ? 4.817 4.988 11.884 1.00 96.06 180 LEU A N 1
ATOM 1360 C CA . LEU A 1 180 ? 4.393 4.659 10.524 1.00 96.06 180 LEU A CA 1
ATOM 1361 C C . LEU A 1 180 ? 3.965 5.892 9.713 1.00 96.06 180 LEU A C 1
ATOM 1363 O O . LEU A 1 180 ? 4.260 5.957 8.522 1.00 96.06 180 LEU A O 1
ATOM 1367 N N . ILE A 1 181 ? 3.350 6.903 10.337 1.00 95.69 181 ILE A N 1
ATOM 1368 C CA . ILE A 1 181 ? 3.052 8.191 9.683 1.00 95.69 181 ILE A CA 1
ATOM 1369 C C . ILE A 1 181 ? 4.347 8.912 9.287 1.00 95.69 181 ILE A C 1
ATOM 1371 O O . ILE A 1 181 ? 4.443 9.421 8.171 1.00 95.69 181 ILE A O 1
ATOM 1375 N N . MET A 1 182 ? 5.357 8.951 10.164 1.00 96.31 182 MET A N 1
ATOM 1376 C CA . MET A 1 182 ? 6.657 9.556 9.836 1.00 96.31 182 MET A CA 1
ATOM 1377 C C . MET A 1 182 ? 7.328 8.841 8.661 1.00 96.31 182 MET A C 1
ATOM 1379 O O . MET A 1 182 ? 7.827 9.488 7.743 1.00 96.31 182 MET A O 1
ATOM 1383 N N . GLN A 1 183 ? 7.287 7.509 8.651 1.00 96.12 183 GLN A N 1
ATOM 1384 C CA . GLN A 1 183 ? 7.810 6.717 7.541 1.00 96.12 183 GLN A CA 1
ATOM 1385 C C . GLN A 1 183 ? 7.005 6.943 6.254 1.00 96.12 183 GLN A C 1
ATOM 1387 O O . GLN A 1 183 ? 7.596 7.082 5.188 1.00 96.12 183 GLN A O 1
ATOM 1392 N N . GLY A 1 184 ? 5.678 7.071 6.344 1.00 95.94 184 GLY A N 1
ATOM 1393 C CA . GLY A 1 184 ? 4.824 7.443 5.216 1.00 95.94 184 GLY A CA 1
ATOM 1394 C C . GLY A 1 184 ? 5.236 8.772 4.581 1.00 95.94 184 GLY A C 1
ATOM 1395 O O . GLY A 1 184 ? 5.345 8.854 3.359 1.00 95.94 184 GLY A O 1
ATOM 1396 N N . TRP A 1 185 ? 5.558 9.784 5.393 1.00 97.00 185 TRP A N 1
ATOM 1397 C CA . TRP A 1 185 ? 6.117 11.047 4.897 1.00 97.00 185 TRP A CA 1
ATOM 1398 C C . TRP A 1 185 ? 7.481 10.864 4.240 1.00 97.00 185 TRP A C 1
ATOM 1400 O O . TRP A 1 185 ? 7.702 11.417 3.165 1.00 97.00 185 TRP A O 1
ATOM 1410 N N . ALA A 1 186 ? 8.373 10.077 4.846 1.00 95.88 186 ALA A N 1
ATOM 1411 C CA . ALA A 1 186 ? 9.679 9.789 4.263 1.00 95.88 186 ALA A CA 1
ATOM 1412 C C . ALA A 1 186 ? 9.537 9.148 2.872 1.00 95.88 186 ALA A C 1
ATOM 1414 O O . ALA A 1 186 ? 10.090 9.674 1.911 1.00 95.88 186 ALA A O 1
ATOM 1415 N N . TYR A 1 187 ? 8.716 8.101 2.726 1.00 95.75 187 TYR A N 1
ATOM 1416 C CA . TYR A 1 187 ? 8.435 7.492 1.420 1.00 95.75 187 TYR A CA 1
ATOM 1417 C C . TYR A 1 187 ? 7.787 8.471 0.451 1.00 95.75 187 TYR A C 1
ATOM 1419 O O . TYR A 1 187 ? 8.196 8.544 -0.703 1.00 95.75 187 TYR A O 1
ATOM 1427 N N . PHE A 1 188 ? 6.804 9.252 0.901 1.00 96.06 188 PHE A N 1
ATOM 1428 C CA . PHE A 1 188 ? 6.123 10.205 0.033 1.00 96.06 188 PHE A CA 1
ATOM 1429 C C . PHE A 1 188 ? 7.107 11.229 -0.548 1.00 96.06 188 PHE A C 1
ATOM 1431 O O . PHE A 1 188 ? 7.128 11.454 -1.760 1.00 96.06 188 PHE A O 1
ATOM 1438 N N . LEU A 1 189 ? 7.972 11.795 0.298 1.00 96.44 189 LEU A N 1
ATOM 1439 C CA . LEU A 1 189 ? 8.998 12.755 -0.107 1.00 96.44 189 LEU A CA 1
ATOM 1440 C C . LEU A 1 189 ? 10.073 12.104 -0.982 1.00 96.44 189 LEU A C 1
ATOM 1442 O O . LEU A 1 189 ? 10.418 12.660 -2.021 1.00 96.44 189 LEU A O 1
ATOM 1446 N N . THR A 1 190 ? 10.564 10.915 -0.626 1.00 94.81 190 THR A N 1
ATOM 1447 C CA . THR A 1 190 ? 11.524 10.168 -1.452 1.00 94.81 190 THR A CA 1
ATOM 1448 C C . THR A 1 190 ? 10.947 9.866 -2.833 1.00 94.81 190 THR A C 1
ATOM 1450 O O . THR A 1 190 ? 11.603 10.138 -3.836 1.00 94.81 190 THR A O 1
ATOM 1453 N N . GLY A 1 191 ? 9.712 9.369 -2.907 1.00 94.88 191 GLY A N 1
ATOM 1454 C CA . GLY A 1 191 ? 9.028 9.092 -4.168 1.00 94.88 191 GLY A CA 1
ATOM 1455 C C . GLY A 1 191 ? 8.819 10.350 -5.008 1.00 94.88 191 GLY A C 1
ATOM 1456 O O . GLY A 1 191 ? 9.109 10.342 -6.202 1.00 94.88 191 GLY A O 1
ATOM 1457 N N . THR A 1 192 ? 8.422 11.457 -4.373 1.00 95.12 192 THR A N 1
ATOM 1458 C CA . THR A 1 192 ? 8.302 12.774 -5.022 1.00 95.12 192 THR A CA 1
ATOM 1459 C C . THR A 1 192 ? 9.641 13.222 -5.615 1.00 95.12 192 THR A C 1
ATOM 1461 O O . THR A 1 192 ? 9.694 13.634 -6.774 1.00 95.12 192 THR A O 1
ATOM 1464 N N . THR A 1 193 ? 10.739 13.091 -4.864 1.00 96.19 193 THR A N 1
ATOM 1465 C CA . THR A 1 193 ? 12.087 13.440 -5.338 1.00 96.19 193 THR A CA 1
ATOM 1466 C C . THR A 1 193 ? 12.520 12.558 -6.503 1.00 96.19 193 THR A C 1
ATOM 1468 O O . THR A 1 193 ? 12.998 13.084 -7.501 1.00 96.19 193 THR A O 1
ATOM 1471 N N . ILE A 1 194 ? 12.319 11.239 -6.430 1.00 93.62 194 ILE A N 1
ATOM 1472 C CA . ILE A 1 194 ? 12.644 10.322 -7.534 1.00 93.62 194 ILE A CA 1
ATOM 1473 C C . ILE A 1 194 ? 11.815 10.665 -8.784 1.00 93.62 194 ILE A C 1
ATOM 1475 O O . ILE A 1 194 ? 12.340 10.656 -9.895 1.00 93.62 194 ILE A O 1
ATOM 1479 N N . TYR A 1 195 ? 10.531 10.981 -8.607 1.00 93.31 195 TYR A N 1
ATOM 1480 C CA . TYR A 1 195 ? 9.611 11.260 -9.705 1.00 93.31 195 TYR A CA 1
ATOM 1481 C C . TYR A 1 195 ? 9.932 12.580 -10.426 1.00 93.31 195 TYR A C 1
ATOM 1483 O O . TYR A 1 195 ? 10.106 12.598 -11.645 1.00 93.31 195 TYR A O 1
ATOM 1491 N N . PHE A 1 196 ? 10.031 13.691 -9.690 1.00 94.62 196 PHE A N 1
ATOM 1492 C CA . PHE A 1 196 ? 10.229 15.020 -10.285 1.00 94.62 196 PHE A CA 1
ATOM 1493 C C . PHE A 1 196 ? 11.703 15.369 -10.509 1.00 94.62 196 PHE A C 1
ATOM 1495 O O . PHE A 1 196 ? 12.032 16.074 -11.463 1.00 94.62 196 PHE A O 1
ATOM 1502 N N . PHE A 1 197 ? 12.599 14.863 -9.661 1.00 95.69 197 PHE A N 1
ATOM 1503 C CA . PHE A 1 197 ? 14.019 15.221 -9.640 1.00 95.69 197 PHE A CA 1
ATOM 1504 C C . PHE A 1 197 ? 14.930 13.977 -9.579 1.00 95.69 197 PHE A C 1
ATOM 1506 O O . PHE A 1 197 ? 15.785 13.879 -8.693 1.00 95.69 197 PHE A O 1
ATOM 1513 N N . PRO A 1 198 ? 14.813 13.028 -10.530 1.00 93.19 198 PRO A N 1
ATOM 1514 C CA . PRO A 1 198 ? 15.550 11.761 -10.489 1.00 93.19 198 PRO A CA 1
ATOM 1515 C C . PRO A 1 198 ? 17.075 11.953 -10.405 1.00 93.19 198 PRO A C 1
ATOM 1517 O O . PRO A 1 198 ? 17.755 11.197 -9.717 1.00 93.19 198 PRO A O 1
ATOM 1520 N N . GLN A 1 199 ? 17.616 13.012 -11.017 1.00 92.50 199 GLN A N 1
ATOM 1521 C CA . GLN A 1 199 ? 19.047 13.342 -10.943 1.00 92.50 199 GLN A CA 1
ATOM 1522 C C . GLN A 1 199 ? 19.484 13.850 -9.560 1.00 92.50 199 GLN A C 1
ATOM 1524 O O . GLN A 1 199 ? 20.615 13.609 -9.141 1.00 92.50 199 GLN A O 1
ATOM 1529 N N . VAL A 1 200 ? 18.603 14.537 -8.823 1.00 94.69 200 VAL A N 1
ATOM 1530 C CA . VAL A 1 200 ? 18.875 14.922 -7.428 1.00 94.69 200 VAL A CA 1
ATOM 1531 C C . VAL A 1 200 ? 18.932 13.669 -6.565 1.00 94.69 200 VAL A C 1
ATOM 1533 O O . VAL A 1 200 ? 19.874 13.509 -5.794 1.00 94.69 200 VAL A O 1
ATOM 1536 N N . PHE A 1 201 ? 17.985 12.744 -6.749 1.00 93.12 201 PHE A N 1
ATOM 1537 C CA . PHE A 1 201 ? 17.997 11.465 -6.043 1.00 93.12 201 PHE A CA 1
ATOM 1538 C C . PHE A 1 201 ? 19.258 10.644 -6.350 1.00 93.12 201 PHE A C 1
ATOM 1540 O O . PHE A 1 201 ? 19.907 10.164 -5.426 1.00 93.12 201 PHE A O 1
ATOM 1547 N N . ASN A 1 202 ? 19.649 10.539 -7.624 1.00 91.12 202 ASN A N 1
ATOM 1548 C CA . ASN A 1 202 ? 20.879 9.863 -8.045 1.00 91.12 202 ASN A CA 1
ATOM 1549 C C . ASN A 1 202 ? 22.115 10.400 -7.293 1.00 91.12 202 ASN A C 1
ATOM 1551 O O . ASN A 1 202 ? 22.875 9.620 -6.717 1.00 91.12 202 ASN A O 1
ATOM 1555 N N . LYS A 1 203 ? 22.245 11.732 -7.198 1.00 91.81 203 LYS A N 1
ATOM 1556 C CA . LYS A 1 203 ? 23.318 12.395 -6.440 1.00 91.81 203 LYS A CA 1
ATOM 1557 C C . LYS A 1 203 ? 23.231 12.139 -4.936 1.00 91.81 203 LYS A C 1
ATOM 1559 O O . LYS A 1 203 ? 24.256 11.872 -4.317 1.00 91.81 203 LYS A O 1
ATOM 1564 N N . MET A 1 204 ? 22.034 12.199 -4.345 1.00 89.81 204 MET A N 1
ATOM 1565 C CA . MET A 1 204 ? 21.831 11.909 -2.917 1.00 89.81 204 MET A CA 1
ATOM 1566 C C . MET A 1 204 ? 22.243 10.480 -2.557 1.00 89.81 204 MET A C 1
ATOM 1568 O O . MET A 1 204 ? 22.805 10.256 -1.489 1.00 89.81 204 MET A O 1
ATOM 1572 N N . MET A 1 205 ? 21.987 9.529 -3.456 1.00 87.69 205 MET A N 1
ATOM 1573 C CA . MET A 1 205 ? 22.349 8.122 -3.283 1.00 87.69 205 MET A CA 1
ATOM 1574 C C . MET A 1 205 ? 23.800 7.815 -3.668 1.00 87.69 205 MET A C 1
ATOM 1576 O O . MET A 1 205 ? 24.220 6.666 -3.554 1.00 87.69 205 MET A O 1
ATOM 1580 N N . MET A 1 206 ? 24.558 8.821 -4.119 1.00 88.81 206 MET A N 1
ATOM 1581 C CA . MET A 1 206 ? 25.941 8.685 -4.585 1.00 88.81 206 MET A CA 1
ATOM 1582 C C . MET A 1 206 ? 26.100 7.577 -5.634 1.00 88.81 206 MET A C 1
ATOM 1584 O O . MET A 1 206 ? 27.070 6.817 -5.613 1.00 88.81 206 MET A O 1
ATOM 1588 N N . PHE A 1 207 ? 25.131 7.452 -6.545 1.00 86.75 207 PHE A N 1
ATOM 1589 C CA . PHE A 1 207 ? 25.273 6.506 -7.642 1.00 86.75 207 PHE A CA 1
ATOM 1590 C C . PHE A 1 207 ? 26.417 6.951 -8.564 1.00 86.75 207 PHE A C 1
ATOM 1592 O O . PHE A 1 207 ? 26.552 8.144 -8.839 1.00 86.75 207 PHE A O 1
ATOM 1599 N N . PRO A 1 208 ? 27.271 6.009 -9.006 1.00 85.62 208 PRO A N 1
ATOM 1600 C CA . PRO A 1 208 ? 28.499 6.344 -9.724 1.00 85.62 208 PRO A CA 1
ATOM 1601 C C . PRO A 1 208 ? 28.217 6.974 -11.089 1.00 85.62 208 PRO A C 1
ATOM 1603 O O . PRO A 1 208 ? 28.983 7.816 -11.548 1.00 85.62 208 PRO A O 1
ATOM 1606 N N . GLU A 1 209 ? 27.105 6.590 -11.714 1.00 87.00 209 GLU A N 1
ATOM 1607 C CA . GLU A 1 209 ? 26.676 7.108 -13.004 1.00 87.00 209 GLU A CA 1
ATOM 1608 C C . GLU A 1 209 ? 25.331 7.831 -12.869 1.00 87.00 209 GLU A C 1
ATOM 1610 O O . GLU A 1 209 ? 24.432 7.345 -12.162 1.00 87.00 209 GLU A O 1
ATOM 1615 N N . PRO A 1 210 ? 25.161 8.983 -13.545 1.00 87.69 210 PRO A N 1
ATOM 1616 C CA . PRO A 1 210 ? 23.869 9.642 -13.624 1.00 87.69 210 PRO A CA 1
ATOM 1617 C C . PRO A 1 210 ? 22.870 8.737 -14.345 1.00 87.69 210 PRO A C 1
ATOM 1619 O O . PRO A 1 210 ? 23.234 7.927 -15.197 1.00 87.69 210 PRO A O 1
ATOM 1622 N N . PHE A 1 211 ? 21.584 8.892 -14.034 1.00 86.62 211 PHE A N 1
ATOM 1623 C CA . PHE A 1 211 ? 20.563 8.163 -14.779 1.00 86.62 211 PHE A CA 1
ATOM 1624 C C . PHE A 1 211 ? 20.567 8.628 -16.233 1.00 86.62 211 PHE A C 1
ATOM 1626 O O . PHE A 1 211 ? 20.429 9.824 -16.496 1.00 86.62 211 PHE A O 1
ATOM 1633 N N . SER A 1 212 ? 20.716 7.685 -17.162 1.00 89.25 212 SER A N 1
ATOM 1634 C CA . SER A 1 212 ? 20.583 7.958 -18.589 1.00 89.25 212 SER A CA 1
ATOM 1635 C C . SER A 1 212 ? 19.131 8.279 -18.951 1.00 89.25 212 SER A C 1
ATOM 1637 O O . SER A 1 212 ? 18.189 7.931 -18.226 1.00 89.25 212 SER A O 1
ATOM 1639 N N . ASP A 1 213 ? 18.927 8.916 -20.102 1.00 88.62 213 ASP A N 1
ATOM 1640 C CA . ASP A 1 213 ? 17.583 9.219 -20.604 1.00 88.62 213 ASP A CA 1
ATOM 1641 C C . ASP A 1 213 ? 16.760 7.946 -20.846 1.00 88.62 213 ASP A C 1
ATOM 1643 O O . ASP A 1 213 ? 15.550 7.950 -20.646 1.00 88.62 213 ASP A O 1
ATOM 1647 N N . ALA A 1 214 ? 17.420 6.831 -21.176 1.00 85.38 214 ALA A N 1
ATOM 1648 C CA . ALA A 1 214 ? 16.770 5.540 -21.383 1.00 85.38 214 ALA A CA 1
ATOM 1649 C C . ALA A 1 214 ? 16.185 4.940 -20.090 1.00 85.38 214 ALA A C 1
ATOM 1651 O O . ALA A 1 214 ? 15.134 4.307 -20.127 1.00 85.38 214 ALA A O 1
ATOM 1652 N N . VAL A 1 215 ? 16.837 5.139 -18.937 1.00 83.44 215 VAL A N 1
ATOM 1653 C CA . VAL A 1 215 ? 16.392 4.553 -17.653 1.00 83.44 215 VAL A CA 1
ATOM 1654 C C . VAL A 1 215 ? 15.595 5.529 -16.793 1.00 83.44 215 VAL A C 1
ATOM 1656 O O . VAL A 1 215 ? 14.846 5.109 -15.912 1.00 83.44 215 VAL A O 1
ATOM 1659 N N . THR A 1 216 ? 15.724 6.835 -17.041 1.00 87.44 216 THR A N 1
ATOM 1660 C CA . THR A 1 216 ? 14.996 7.881 -16.308 1.00 87.44 216 THR A CA 1
ATOM 1661 C C . THR A 1 216 ? 13.486 7.613 -16.225 1.00 87.44 216 THR A C 1
ATOM 1663 O O . THR A 1 216 ? 12.932 7.772 -15.132 1.00 87.44 216 THR A O 1
ATOM 1666 N N . PRO A 1 217 ? 12.803 7.158 -17.296 1.00 84.50 217 PRO A N 1
ATOM 1667 C CA . PRO A 1 217 ? 11.385 6.844 -17.226 1.00 84.50 217 PRO A CA 1
ATOM 1668 C C . PRO A 1 217 ? 11.042 5.764 -16.186 1.00 84.50 217 PRO A C 1
ATOM 1670 O O . PRO A 1 217 ? 10.148 5.964 -15.362 1.00 84.50 217 PRO A O 1
ATOM 1673 N N . LEU A 1 218 ? 11.814 4.672 -16.142 1.00 81.81 218 LEU A N 1
ATOM 1674 C CA . LEU A 1 218 ? 11.653 3.606 -15.147 1.00 81.81 218 LEU A CA 1
ATOM 1675 C C . LEU A 1 218 ? 11.790 4.149 -13.719 1.00 81.81 218 LEU A C 1
ATOM 1677 O O . LEU A 1 218 ? 10.957 3.860 -12.861 1.00 81.81 218 LEU A O 1
ATOM 1681 N N . TYR A 1 219 ? 12.802 4.981 -13.461 1.00 86.81 219 TYR A N 1
ATOM 1682 C CA . TYR A 1 219 ? 12.977 5.590 -12.141 1.00 86.81 219 TYR A CA 1
ATOM 1683 C C . TYR A 1 219 ? 11.810 6.494 -11.768 1.00 86.81 219 TYR A C 1
ATOM 1685 O O . TYR A 1 219 ? 11.355 6.436 -10.629 1.00 86.81 219 TYR A O 1
ATOM 1693 N N . ARG A 1 220 ? 11.262 7.272 -12.706 1.00 88.44 220 ARG A N 1
ATOM 1694 C CA . ARG A 1 220 ? 10.047 8.048 -12.434 1.00 88.44 220 ARG A CA 1
ATOM 1695 C C . ARG A 1 220 ? 8.882 7.135 -12.062 1.00 88.44 220 ARG A C 1
ATOM 1697 O O . ARG A 1 220 ? 8.218 7.414 -11.070 1.00 88.44 220 ARG A O 1
ATOM 1704 N N . MET A 1 221 ? 8.672 6.019 -12.760 1.00 83.31 221 MET A N 1
ATOM 1705 C CA . MET A 1 221 ? 7.646 5.044 -12.360 1.00 83.31 221 MET A CA 1
ATOM 1706 C C . MET A 1 221 ? 7.880 4.524 -10.937 1.00 83.31 221 MET A C 1
ATOM 1708 O O . MET A 1 221 ? 6.958 4.557 -10.123 1.00 83.31 221 MET A O 1
ATOM 1712 N N . ILE A 1 222 ? 9.116 4.150 -10.590 1.00 85.75 222 ILE A N 1
ATOM 1713 C CA . ILE A 1 222 ? 9.479 3.756 -9.218 1.00 85.75 222 ILE A CA 1
ATOM 1714 C C . ILE A 1 222 ? 9.150 4.885 -8.228 1.00 85.75 222 ILE A C 1
ATOM 1716 O O . ILE A 1 222 ? 8.537 4.635 -7.193 1.00 85.75 222 ILE A O 1
ATOM 1720 N N . GLY A 1 223 ? 9.487 6.136 -8.547 1.00 91.19 223 GLY A N 1
ATOM 1721 C CA . GLY A 1 223 ? 9.168 7.303 -7.723 1.00 91.19 223 GLY A CA 1
ATOM 1722 C C . GLY A 1 223 ? 7.667 7.482 -7.493 1.00 91.19 223 GLY A C 1
ATOM 1723 O O . GLY A 1 223 ? 7.241 7.684 -6.357 1.00 91.19 223 GLY A O 1
ATOM 1724 N N . LEU A 1 224 ? 6.852 7.319 -8.539 1.00 89.50 224 LEU A N 1
ATOM 1725 C CA . LEU A 1 224 ? 5.389 7.354 -8.453 1.00 89.50 224 LEU A CA 1
ATOM 1726 C C . LEU A 1 224 ? 4.847 6.246 -7.538 1.00 89.50 224 LEU A C 1
ATOM 1728 O O . LEU A 1 224 ? 3.959 6.499 -6.723 1.00 89.50 224 LEU A O 1
ATOM 1732 N N . MET A 1 225 ? 5.408 5.038 -7.626 1.00 87.38 225 MET A N 1
ATOM 1733 C CA . MET A 1 225 ? 5.041 3.918 -6.756 1.00 87.38 225 MET A CA 1
ATOM 1734 C C . MET A 1 225 ? 5.429 4.171 -5.299 1.00 87.38 225 MET A C 1
ATOM 1736 O O . MET A 1 225 ? 4.602 3.996 -4.407 1.00 87.38 225 MET A O 1
ATOM 1740 N N . VAL A 1 226 ? 6.655 4.632 -5.042 1.00 91.75 226 VAL A N 1
ATOM 1741 C CA . VAL A 1 226 ? 7.136 4.959 -3.689 1.00 91.75 226 VAL A CA 1
ATOM 1742 C C . VAL A 1 226 ? 6.319 6.107 -3.086 1.00 91.75 226 VAL A C 1
ATOM 1744 O O . VAL A 1 226 ? 5.959 6.056 -1.910 1.00 91.75 226 VAL A O 1
ATOM 1747 N N . MET A 1 227 ? 5.936 7.096 -3.897 1.00 94.19 227 MET A N 1
ATOM 1748 C CA . MET A 1 227 ? 5.038 8.178 -3.494 1.00 94.19 227 MET A CA 1
ATOM 1749 C C . MET A 1 227 ? 3.652 7.639 -3.109 1.00 94.19 227 MET A C 1
ATOM 1751 O O . MET A 1 227 ? 3.127 7.995 -2.053 1.00 94.19 227 MET A O 1
ATOM 1755 N N . ALA A 1 228 ? 3.081 6.739 -3.917 1.00 90.31 228 ALA A N 1
ATOM 1756 C CA . ALA A 1 228 ? 1.799 6.096 -3.628 1.00 90.31 228 ALA A CA 1
ATOM 1757 C C . ALA A 1 228 ? 1.853 5.244 -2.349 1.00 90.31 228 ALA A C 1
ATOM 1759 O O . ALA A 1 228 ? 0.936 5.315 -1.530 1.00 90.31 228 ALA A O 1
ATOM 1760 N N . ILE A 1 229 ? 2.942 4.497 -2.137 1.00 91.00 229 ILE A N 1
ATOM 1761 C CA . ILE A 1 229 ? 3.195 3.754 -0.896 1.00 91.00 229 ILE A CA 1
ATOM 1762 C C . ILE A 1 229 ? 3.245 4.730 0.283 1.00 91.00 229 ILE A C 1
ATOM 1764 O O . ILE A 1 229 ? 2.514 4.547 1.250 1.00 91.00 229 ILE A O 1
ATOM 1768 N N . GLY A 1 230 ? 4.024 5.809 0.204 1.00 94.44 230 GLY A N 1
ATOM 1769 C CA . GLY A 1 230 ? 4.087 6.804 1.275 1.00 94.44 230 GLY A CA 1
ATOM 1770 C C . GLY A 1 230 ? 2.721 7.386 1.628 1.00 94.44 230 GLY A C 1
ATOM 1771 O O . GLY A 1 230 ? 2.328 7.389 2.796 1.00 94.44 230 GLY A O 1
ATOM 1772 N N . TYR A 1 231 ? 1.946 7.777 0.615 1.00 92.75 231 TYR A N 1
ATOM 1773 C CA . TYR A 1 231 ? 0.582 8.267 0.805 1.00 92.75 231 TYR A CA 1
ATOM 1774 C C . TYR A 1 231 ? -0.333 7.223 1.460 1.00 92.75 231 TYR A C 1
ATOM 1776 O O . TYR A 1 231 ? -1.096 7.532 2.377 1.00 92.75 231 TYR A O 1
ATOM 1784 N N . PHE A 1 232 ? -0.215 5.967 1.042 1.00 90.50 232 PHE A N 1
ATOM 1785 C CA . PHE A 1 232 ? -0.940 4.855 1.634 1.00 90.50 232 PHE A CA 1
ATOM 1786 C C . PHE A 1 232 ? -0.604 4.701 3.127 1.00 90.50 232 PHE A C 1
ATOM 1788 O O . PHE A 1 232 ? -1.514 4.652 3.954 1.00 90.50 232 PHE A O 1
ATOM 1795 N N . TYR A 1 233 ? 0.676 4.721 3.513 1.00 92.44 233 TYR A N 1
ATOM 1796 C CA . TYR A 1 233 ? 1.078 4.674 4.926 1.00 92.44 233 TYR A CA 1
ATOM 1797 C C . TYR A 1 233 ? 0.519 5.856 5.723 1.00 92.44 233 TYR A C 1
ATOM 1799 O O . TYR A 1 233 ? 0.053 5.659 6.848 1.00 92.44 233 TYR A O 1
ATOM 1807 N N . LEU A 1 234 ? 0.502 7.061 5.147 1.00 93.88 234 LEU A N 1
ATOM 1808 C CA . LEU A 1 234 ? -0.072 8.247 5.791 1.00 93.88 234 LEU A CA 1
ATOM 1809 C C . LEU A 1 234 ? -1.566 8.097 6.092 1.00 93.88 234 LEU A C 1
ATOM 1811 O O . LEU A 1 234 ? -2.030 8.614 7.108 1.00 93.88 234 LEU A O 1
ATOM 1815 N N . LEU A 1 235 ? -2.323 7.418 5.229 1.00 91.69 235 LEU A N 1
ATOM 1816 C CA . LEU A 1 235 ? -3.746 7.174 5.453 1.00 91.69 235 LEU A CA 1
ATOM 1817 C C . LEU A 1 235 ? -3.965 6.020 6.429 1.00 91.69 235 LEU A C 1
ATOM 1819 O O . LEU A 1 235 ? -4.605 6.197 7.461 1.00 91.69 235 LEU A O 1
ATOM 1823 N N . VAL A 1 236 ? -3.414 4.847 6.132 1.00 89.75 236 VAL A N 1
ATOM 1824 C CA . VAL A 1 236 ? -3.738 3.598 6.838 1.00 89.75 236 VAL A CA 1
ATOM 1825 C C . VAL A 1 236 ? -3.241 3.611 8.283 1.00 89.75 236 VAL A C 1
ATOM 1827 O O . VAL A 1 236 ? -3.920 3.107 9.176 1.00 89.75 236 VAL A O 1
ATOM 1830 N N . SER A 1 237 ? -2.122 4.281 8.558 1.00 92.56 237 SER A N 1
ATOM 1831 C CA . SER A 1 237 ? -1.592 4.399 9.923 1.00 92.56 237 SER A CA 1
ATOM 1832 C C . SER A 1 237 ? -2.489 5.224 10.850 1.00 92.56 237 SER A C 1
ATOM 1834 O O . SER A 1 237 ? -2.415 5.057 12.064 1.00 92.56 237 SER A O 1
ATOM 1836 N N . LYS A 1 238 ? -3.388 6.062 10.310 1.00 92.31 238 LYS A N 1
ATOM 1837 C CA . LYS A 1 238 ? -4.381 6.795 11.116 1.00 92.31 238 LYS A CA 1
ATOM 1838 C C . LYS A 1 238 ? -5.426 5.879 11.749 1.00 92.31 238 LYS A C 1
ATOM 1840 O O . LYS A 1 238 ? -6.109 6.313 12.662 1.00 92.31 238 LYS A O 1
ATOM 1845 N N . MET A 1 239 ? -5.566 4.640 11.277 1.00 91.56 239 MET A N 1
ATOM 1846 C CA . MET A 1 239 ? -6.486 3.669 11.879 1.00 91.56 239 MET A CA 1
ATOM 1847 C C . MET A 1 239 ? -5.966 3.081 13.189 1.00 91.56 239 MET A C 1
ATOM 1849 O O . MET A 1 239 ? -6.731 2.412 13.874 1.00 91.56 239 MET A O 1
ATOM 1853 N N . ASP A 1 240 ? -4.676 3.269 13.488 1.00 93.94 240 ASP A N 1
ATOM 1854 C CA . ASP A 1 240 ? -4.012 2.770 14.695 1.00 93.94 240 ASP A CA 1
ATOM 1855 C C . ASP A 1 240 ? -4.266 1.277 14.987 1.00 93.94 240 ASP A C 1
ATOM 1857 O O . ASP A 1 240 ? -4.513 0.845 16.110 1.00 93.94 240 ASP A O 1
ATOM 1861 N N . SER A 1 241 ? -4.255 0.460 13.931 1.00 91.75 241 SER A N 1
ATOM 1862 C CA . SER A 1 241 ? -4.525 -0.973 14.037 1.00 91.75 241 SER A CA 1
ATOM 1863 C C . SER A 1 241 ? -3.239 -1.758 14.295 1.00 91.75 241 SER A C 1
ATOM 1865 O O . SER A 1 241 ? -2.329 -1.764 13.462 1.00 91.75 241 SER A O 1
ATOM 1867 N N . MET A 1 242 ? -3.197 -2.502 15.406 1.00 90.56 242 MET A N 1
ATOM 1868 C CA . MET A 1 242 ? -2.087 -3.417 15.710 1.00 90.56 242 MET A CA 1
ATOM 1869 C C . MET A 1 242 ? -1.888 -4.465 14.612 1.00 90.56 242 MET A C 1
ATOM 1871 O O . MET A 1 242 ? -0.764 -4.673 14.166 1.00 90.56 242 MET A O 1
ATOM 1875 N N . PHE A 1 243 ? -2.974 -5.070 14.114 1.00 90.44 243 PHE A N 1
ATOM 1876 C CA . PHE A 1 243 ? -2.895 -6.046 13.024 1.00 90.44 243 PHE A CA 1
ATOM 1877 C C . PHE A 1 243 ? -2.218 -5.452 11.784 1.00 90.44 243 PHE A C 1
ATOM 1879 O O . PHE A 1 243 ? -1.357 -6.086 11.177 1.00 90.44 243 PHE A O 1
ATOM 1886 N N . TRP A 1 244 ? -2.573 -4.215 11.431 1.00 90.12 244 TRP A N 1
ATOM 1887 C CA . TRP A 1 244 ? -1.968 -3.520 10.302 1.00 90.12 244 TRP A CA 1
ATOM 1888 C C . TRP A 1 244 ? -0.469 -3.265 10.503 1.00 90.12 244 TRP A C 1
ATOM 1890 O O . TRP A 1 244 ? 0.326 -3.510 9.591 1.00 90.12 244 TRP A O 1
ATOM 1900 N N . ALA A 1 245 ? -0.069 -2.811 11.695 1.00 92.62 245 ALA A N 1
ATOM 1901 C CA . ALA A 1 245 ? 1.339 -2.612 12.027 1.00 92.62 245 ALA A CA 1
ATOM 1902 C C . ALA A 1 245 ? 2.130 -3.926 11.919 1.00 92.62 245 ALA A C 1
ATOM 1904 O O . ALA A 1 245 ? 3.204 -3.959 11.320 1.00 92.62 245 ALA A O 1
ATOM 1905 N N . THR A 1 246 ? 1.573 -5.028 12.420 1.00 90.94 246 THR A N 1
ATOM 1906 C CA . THR A 1 246 ? 2.174 -6.363 12.334 1.00 90.94 246 THR A CA 1
ATOM 1907 C C . THR A 1 246 ? 2.280 -6.863 10.888 1.00 90.94 246 THR A C 1
ATOM 1909 O O . THR A 1 246 ? 3.351 -7.310 10.474 1.00 90.94 246 THR A O 1
ATOM 1912 N N . ALA A 1 247 ? 1.219 -6.725 10.087 1.00 90.56 247 ALA A N 1
ATOM 1913 C CA . ALA A 1 247 ? 1.232 -7.088 8.668 1.00 90.56 247 ALA A CA 1
ATOM 1914 C C . ALA A 1 247 ? 2.275 -6.276 7.881 1.00 90.56 247 ALA A C 1
ATOM 1916 O O . ALA A 1 247 ? 3.007 -6.834 7.067 1.00 90.56 247 ALA A O 1
ATOM 1917 N N . THR A 1 248 ? 2.385 -4.982 8.183 1.00 91.69 248 THR A N 1
ATOM 1918 C CA . THR A 1 248 ? 3.387 -4.065 7.627 1.00 91.69 248 THR A CA 1
ATOM 1919 C C . THR A 1 248 ? 4.813 -4.520 7.934 1.00 91.69 248 THR A C 1
ATOM 1921 O O . THR A 1 248 ? 5.644 -4.595 7.025 1.00 91.69 248 THR A O 1
ATOM 1924 N N . ILE A 1 249 ? 5.106 -4.849 9.199 1.00 93.62 249 ILE A N 1
ATOM 1925 C CA . ILE A 1 249 ? 6.424 -5.352 9.614 1.00 93.62 249 ILE A CA 1
ATOM 1926 C C . ILE A 1 249 ? 6.775 -6.598 8.799 1.00 93.62 249 ILE A C 1
ATOM 1928 O O . ILE A 1 249 ? 7.847 -6.653 8.200 1.00 93.62 249 ILE A O 1
ATOM 1932 N N . PHE A 1 250 ? 5.851 -7.561 8.719 1.00 91.25 250 PHE A N 1
ATOM 1933 C CA . PHE A 1 250 ? 6.050 -8.787 7.949 1.00 91.25 250 PHE A CA 1
ATOM 1934 C C . PHE A 1 250 ? 6.352 -8.495 6.477 1.00 91.25 250 PHE A C 1
ATOM 1936 O O . PHE A 1 250 ? 7.366 -8.969 5.960 1.00 91.25 250 PHE A O 1
ATOM 1943 N N . THR A 1 251 ? 5.522 -7.687 5.809 1.00 90.12 251 THR A N 1
ATOM 1944 C CA . THR A 1 251 ? 5.718 -7.381 4.386 1.00 90.12 251 THR A CA 1
ATOM 1945 C C . THR A 1 251 ? 7.055 -6.718 4.113 1.00 90.12 251 THR A C 1
ATOM 1947 O O . THR A 1 251 ? 7.727 -7.071 3.155 1.00 90.12 251 THR A O 1
ATOM 1950 N N . ARG A 1 252 ? 7.489 -5.795 4.964 1.00 93.25 252 ARG A N 1
ATOM 1951 C CA . ARG A 1 252 ? 8.723 -5.046 4.719 1.00 93.25 252 ARG A CA 1
ATOM 1952 C C . ARG A 1 252 ? 9.971 -5.860 5.012 1.00 93.25 252 ARG A C 1
ATOM 1954 O O . ARG A 1 252 ? 10.977 -5.710 4.335 1.00 93.25 252 ARG A O 1
ATOM 1961 N N . MET A 1 253 ? 9.886 -6.769 5.981 1.00 93.56 253 MET A N 1
ATOM 1962 C CA . MET A 1 253 ? 10.959 -7.713 6.291 1.00 93.56 253 MET A CA 1
ATOM 1963 C C . MET A 1 253 ? 11.140 -8.792 5.221 1.00 93.56 253 MET A C 1
ATOM 1965 O O . MET A 1 253 ? 12.242 -9.304 5.060 1.00 93.56 253 MET A O 1
ATOM 1969 N N . THR A 1 254 ? 10.070 -9.167 4.515 1.00 90.88 254 THR A N 1
ATOM 1970 C CA . THR A 1 254 ? 10.075 -10.334 3.616 1.00 90.88 254 THR A CA 1
ATOM 1971 C C . THR A 1 254 ? 9.859 -9.950 2.157 1.00 90.88 254 THR A C 1
ATOM 1973 O O . THR A 1 254 ? 10.716 -10.194 1.307 1.00 90.88 254 THR A O 1
ATOM 1976 N N . MET A 1 255 ? 8.733 -9.300 1.865 1.00 89.50 255 MET A N 1
ATOM 1977 C CA . MET A 1 255 ? 8.326 -8.945 0.512 1.00 89.50 255 MET A CA 1
ATOM 1978 C C . MET A 1 255 ? 9.228 -7.870 -0.075 1.00 89.50 255 MET A C 1
ATOM 1980 O O . MET A 1 255 ? 9.537 -7.973 -1.254 1.00 89.50 255 MET A O 1
ATOM 1984 N N . THR A 1 256 ? 9.698 -6.878 0.689 1.00 91.31 256 THR A N 1
ATOM 1985 C CA . THR A 1 256 ? 10.565 -5.833 0.113 1.00 91.31 256 THR A CA 1
ATOM 1986 C C . THR A 1 256 ? 11.906 -6.389 -0.380 1.00 91.31 256 THR A C 1
ATOM 1988 O O . THR A 1 256 ? 12.196 -6.194 -1.561 1.00 91.31 256 THR A O 1
ATOM 1991 N N . PRO A 1 257 ? 12.689 -7.157 0.409 1.00 93.50 257 PRO A N 1
ATOM 1992 C CA . PRO A 1 257 ? 13.896 -7.808 -0.106 1.00 93.50 257 PRO A CA 1
ATOM 1993 C C . PRO A 1 257 ? 13.622 -8.712 -1.311 1.00 93.50 257 PRO A C 1
ATOM 1995 O O . PRO A 1 257 ? 14.354 -8.669 -2.297 1.00 93.50 257 PRO A O 1
ATOM 1998 N N . PHE A 1 258 ? 12.525 -9.476 -1.282 1.00 91.31 258 PHE A N 1
ATOM 1999 C CA . PHE A 1 258 ? 12.108 -10.297 -2.422 1.00 91.31 258 PHE A CA 1
ATOM 2000 C C . PHE A 1 258 ? 11.775 -9.451 -3.667 1.00 91.31 258 PHE A C 1
ATOM 2002 O O . PHE A 1 258 ? 12.163 -9.796 -4.785 1.00 91.31 258 PHE A O 1
ATOM 2009 N N . SER A 1 259 ? 11.107 -8.311 -3.478 1.00 89.12 259 SER A N 1
ATOM 2010 C CA . SER A 1 259 ? 10.778 -7.345 -4.533 1.00 89.12 259 SER A CA 1
ATOM 2011 C C . SER A 1 259 ? 12.041 -6.759 -5.148 1.00 89.12 259 SER A C 1
ATOM 2013 O O . SER A 1 259 ? 12.169 -6.724 -6.367 1.00 89.12 259 SER A O 1
ATOM 2015 N N . CYS A 1 260 ? 12.996 -6.338 -4.318 1.00 91.06 260 CYS A N 1
ATOM 2016 C CA . CYS A 1 260 ? 14.281 -5.810 -4.763 1.00 91.06 260 CYS A CA 1
ATOM 2017 C C . CYS A 1 260 ? 15.115 -6.873 -5.485 1.00 91.06 260 CYS A C 1
ATOM 2019 O O . CYS A 1 260 ? 15.734 -6.573 -6.501 1.00 91.06 260 CYS A O 1
ATOM 2021 N N . MET A 1 261 ? 15.097 -8.122 -5.013 1.00 92.69 261 MET A N 1
ATOM 2022 C CA . MET A 1 261 ? 15.756 -9.234 -5.697 1.00 92.69 261 MET A CA 1
ATOM 2023 C C . MET A 1 261 ? 15.116 -9.505 -7.063 1.00 92.69 261 MET A C 1
ATOM 2025 O O . MET A 1 261 ? 15.827 -9.697 -8.043 1.00 92.69 261 MET A O 1
ATOM 2029 N N . THR A 1 262 ? 13.786 -9.456 -7.152 1.00 87.88 262 THR A N 1
ATOM 2030 C CA . THR A 1 262 ? 13.058 -9.588 -8.423 1.00 87.88 262 THR A CA 1
ATOM 2031 C C . THR A 1 262 ? 13.386 -8.427 -9.364 1.00 87.88 262 THR A C 1
ATOM 2033 O O . THR A 1 262 ? 13.704 -8.652 -10.528 1.00 87.88 262 THR A O 1
ATOM 2036 N N . LEU A 1 263 ? 13.380 -7.189 -8.860 1.00 86.38 263 LEU A N 1
ATOM 2037 C CA . LEU A 1 263 ? 13.766 -5.991 -9.608 1.00 86.38 263 LEU A CA 1
ATOM 2038 C C . LEU A 1 263 ? 15.184 -6.117 -10.177 1.00 86.38 263 LEU A C 1
ATOM 2040 O O . LEU A 1 263 ? 15.399 -5.827 -11.351 1.00 86.38 263 LEU A O 1
ATOM 2044 N N . TYR A 1 264 ? 16.131 -6.602 -9.377 1.00 88.88 264 TYR A N 1
ATOM 2045 C CA . TYR A 1 264 ? 17.510 -6.812 -9.805 1.00 88.88 264 TYR A CA 1
ATOM 2046 C C . TYR A 1 264 ? 17.636 -7.933 -10.847 1.00 88.88 264 TYR A C 1
ATOM 2048 O O . TYR A 1 264 ? 18.135 -7.700 -11.945 1.00 88.88 264 TYR A O 1
ATOM 2056 N N . LEU A 1 265 ? 17.160 -9.140 -10.524 1.00 88.31 265 LEU A N 1
ATOM 2057 C CA . LEU A 1 265 ? 17.407 -10.343 -11.327 1.00 88.31 265 LEU A CA 1
ATOM 2058 C C . LEU A 1 265 ? 16.541 -10.433 -12.589 1.00 88.31 265 LEU A C 1
ATOM 2060 O O . LEU A 1 265 ? 16.972 -11.028 -13.572 1.00 88.31 265 LEU A O 1
ATOM 2064 N N . VAL A 1 266 ? 15.321 -9.888 -12.562 1.00 84.81 266 VAL A N 1
ATOM 2065 C CA . VAL A 1 266 ? 14.347 -10.024 -13.661 1.00 84.81 266 VAL A CA 1
ATOM 2066 C C . VAL A 1 266 ? 14.273 -8.761 -14.511 1.00 84.81 266 VAL A C 1
ATOM 2068 O O . VAL A 1 266 ? 14.131 -8.853 -15.726 1.00 84.81 266 VAL A O 1
ATOM 2071 N N . PHE A 1 267 ? 14.366 -7.587 -13.885 1.00 81.56 267 PHE A N 1
ATOM 2072 C CA . PHE A 1 267 ? 14.154 -6.304 -14.560 1.00 81.56 267 PHE A CA 1
ATOM 2073 C C . PHE A 1 267 ? 15.439 -5.488 -14.744 1.00 81.56 267 PHE A C 1
ATOM 2075 O O . PHE A 1 267 ? 15.380 -4.383 -15.278 1.00 81.56 267 PHE A O 1
ATOM 2082 N N . GLY A 1 268 ? 16.594 -6.005 -14.306 1.00 82.75 268 GLY A N 1
ATOM 2083 C CA . GLY A 1 268 ? 17.882 -5.323 -14.452 1.00 82.75 268 GLY A CA 1
ATOM 2084 C C . GLY A 1 268 ? 17.993 -4.035 -13.633 1.00 82.75 268 GLY A C 1
ATOM 2085 O O . GLY A 1 268 ? 18.725 -3.123 -14.013 1.00 82.75 268 GLY A O 1
ATOM 2086 N N . GLY A 1 269 ? 17.250 -3.921 -12.527 1.00 83.00 269 GLY A N 1
ATOM 2087 C CA . GLY A 1 269 ? 17.317 -2.752 -11.653 1.00 83.00 269 GLY A CA 1
ATOM 2088 C C . GLY A 1 269 ? 18.725 -2.525 -11.101 1.00 83.00 269 GLY A C 1
ATOM 2089 O O . GLY A 1 269 ? 19.486 -3.468 -10.904 1.00 83.00 269 GLY A O 1
ATOM 2090 N N . ALA A 1 270 ? 19.085 -1.272 -10.812 1.00 85.25 270 ALA A N 1
ATOM 2091 C CA . ALA A 1 270 ? 20.422 -0.971 -10.304 1.00 85.25 270 ALA A CA 1
ATOM 2092 C C . ALA A 1 270 ? 20.698 -1.706 -8.973 1.00 85.25 270 ALA A C 1
ATOM 2094 O O . ALA A 1 270 ? 19.893 -1.594 -8.036 1.00 85.25 270 ALA A O 1
ATOM 2095 N N . PRO A 1 271 ? 21.833 -2.421 -8.843 1.00 89.38 271 PRO A N 1
ATOM 2096 C CA . PRO A 1 271 ? 22.132 -3.214 -7.654 1.00 89.38 271 PRO A CA 1
ATOM 2097 C C . PRO A 1 271 ? 22.222 -2.350 -6.397 1.00 89.38 271 PRO A C 1
ATOM 2099 O O . PRO A 1 271 ? 21.730 -2.756 -5.349 1.00 89.38 271 PRO A O 1
ATOM 2102 N N . GLN A 1 272 ? 22.774 -1.138 -6.494 1.00 87.88 272 GLN A N 1
ATOM 2103 C CA . GLN A 1 272 ? 22.889 -0.214 -5.365 1.00 87.88 272 GLN A CA 1
ATOM 2104 C C . GLN A 1 272 ? 21.508 0.149 -4.812 1.00 87.88 272 GLN A C 1
ATOM 2106 O O . GLN A 1 272 ? 21.290 0.056 -3.610 1.00 87.88 272 GLN A O 1
ATOM 2111 N N . LEU A 1 273 ? 20.551 0.476 -5.689 1.00 86.44 273 LEU A N 1
ATOM 2112 C CA . LEU A 1 273 ? 19.169 0.750 -5.294 1.00 86.44 273 LEU A CA 1
ATOM 2113 C C . LEU A 1 273 ? 18.555 -0.466 -4.590 1.00 86.44 273 LEU A C 1
ATOM 2115 O O . LEU A 1 273 ? 18.006 -0.342 -3.495 1.00 86.44 273 LEU A O 1
ATOM 2119 N N . CYS A 1 274 ? 18.675 -1.644 -5.205 1.00 90.81 274 CYS A N 1
ATOM 2120 C CA . CYS A 1 274 ? 18.081 -2.872 -4.687 1.00 90.81 274 CYS A CA 1
ATOM 2121 C C . CYS A 1 274 ? 18.672 -3.249 -3.323 1.00 90.81 274 CYS A C 1
ATOM 2123 O O . CYS A 1 274 ? 17.917 -3.570 -2.408 1.00 90.81 274 CYS A O 1
ATOM 2125 N N . ILE A 1 275 ? 19.993 -3.149 -3.155 1.00 91.25 275 ILE A N 1
ATOM 2126 C CA . ILE A 1 275 ? 20.682 -3.411 -1.886 1.00 91.25 275 ILE A CA 1
ATOM 2127 C C . ILE A 1 275 ? 20.260 -2.388 -0.832 1.00 91.25 275 ILE A C 1
ATOM 2129 O O . ILE A 1 275 ? 19.882 -2.781 0.271 1.00 91.25 275 ILE A O 1
ATOM 2133 N N . THR A 1 276 ? 20.266 -1.090 -1.158 1.00 90.12 276 THR A N 1
ATOM 2134 C CA . THR A 1 276 ? 19.892 -0.057 -0.187 1.00 90.12 276 THR A CA 1
ATOM 2135 C C . THR A 1 276 ? 18.467 -0.257 0.311 1.00 90.12 276 THR A C 1
ATOM 2137 O O . THR A 1 276 ? 18.262 -0.267 1.521 1.00 90.12 276 THR A O 1
ATOM 2140 N N . PHE A 1 277 ? 17.489 -0.487 -0.569 1.00 90.88 277 PHE A N 1
ATOM 2141 C CA . PHE A 1 277 ? 16.104 -0.713 -0.139 1.00 90.88 277 PHE A CA 1
ATOM 2142 C C . PHE A 1 277 ? 15.896 -2.070 0.548 1.00 90.88 277 PHE A C 1
ATOM 2144 O O . PHE A 1 277 ? 15.108 -2.141 1.491 1.00 90.88 277 PHE A O 1
ATOM 2151 N N . SER A 1 278 ? 16.653 -3.107 0.169 1.00 94.06 278 SER A N 1
ATOM 2152 C CA . SER A 1 278 ? 16.631 -4.411 0.855 1.00 94.06 278 SER A CA 1
ATOM 2153 C C . SER A 1 278 ? 17.159 -4.351 2.286 1.00 94.06 278 SER A C 1
ATOM 2155 O O . SER A 1 278 ? 16.886 -5.261 3.057 1.00 94.06 278 SER A O 1
ATOM 2157 N N . ILE A 1 279 ? 17.913 -3.312 2.655 1.00 94.12 279 ILE A N 1
ATOM 2158 C CA . ILE A 1 279 ? 18.421 -3.117 4.021 1.00 94.12 279 ILE A CA 1
ATOM 2159 C C . ILE A 1 279 ? 17.602 -2.053 4.753 1.00 94.12 279 ILE A C 1
ATOM 2161 O O . ILE A 1 279 ? 17.168 -2.260 5.889 1.00 94.12 279 ILE A O 1
ATOM 2165 N N . LEU A 1 280 ? 17.378 -0.910 4.104 1.00 93.31 280 LEU A N 1
ATOM 2166 C CA . LEU A 1 280 ? 16.699 0.240 4.689 1.00 93.31 280 LEU A CA 1
ATOM 2167 C C . LEU A 1 280 ? 15.267 -0.106 5.099 1.00 93.31 280 LEU A C 1
ATOM 2169 O O . LEU A 1 280 ? 14.855 0.234 6.208 1.00 93.31 280 LEU A O 1
ATOM 2173 N N . ASP A 1 281 ? 14.513 -0.799 4.242 1.00 93.88 281 ASP A N 1
ATOM 2174 C CA . ASP A 1 281 ? 13.105 -1.076 4.519 1.00 93.88 281 ASP A CA 1
ATOM 2175 C C . ASP A 1 281 ? 12.912 -2.089 5.665 1.00 93.88 281 ASP A C 1
ATOM 2177 O O . ASP A 1 281 ? 12.160 -1.778 6.595 1.00 93.88 281 ASP A O 1
ATOM 2181 N N . PRO A 1 282 ? 13.654 -3.217 5.726 1.00 95.50 282 PRO A N 1
ATOM 2182 C CA . PRO A 1 282 ? 13.692 -4.058 6.925 1.00 95.50 282 PRO A CA 1
ATOM 2183 C C . PRO A 1 282 ? 14.161 -3.327 8.187 1.00 95.50 282 PRO A C 1
ATOM 2185 O O . PRO A 1 282 ? 13.626 -3.572 9.266 1.00 95.50 282 PRO A O 1
ATOM 2188 N N . THR A 1 283 ? 15.108 -2.391 8.081 1.00 96.25 283 THR A N 1
ATOM 2189 C CA . THR A 1 283 ? 15.567 -1.595 9.236 1.00 96.25 283 THR A CA 1
ATOM 2190 C C . THR A 1 283 ? 14.440 -0.718 9.785 1.00 96.25 283 THR A C 1
ATOM 2192 O O . THR A 1 283 ? 14.182 -0.693 10.990 1.00 96.25 283 THR A O 1
ATOM 2195 N N . LEU A 1 284 ? 13.709 -0.031 8.909 1.00 95.94 284 LEU A N 1
ATOM 2196 C CA . LEU A 1 284 ? 12.558 0.776 9.305 1.00 95.94 284 LEU A CA 1
ATOM 2197 C C . LEU A 1 284 ? 11.392 -0.093 9.813 1.00 95.94 284 LEU A C 1
ATOM 2199 O O . LEU A 1 284 ? 10.676 0.317 10.729 1.00 95.94 284 LEU A O 1
ATOM 2203 N N . ALA A 1 285 ? 11.225 -1.304 9.276 1.00 95.50 285 ALA A N 1
ATOM 2204 C CA . ALA A 1 285 ? 10.280 -2.293 9.789 1.00 95.50 285 ALA A CA 1
ATOM 2205 C C . ALA A 1 285 ? 10.670 -2.789 11.188 1.00 95.50 285 ALA A C 1
ATOM 2207 O O . ALA A 1 285 ? 9.803 -2.958 12.045 1.00 95.50 285 ALA A O 1
ATOM 2208 N N . TYR A 1 286 ? 11.967 -2.967 11.447 1.00 95.94 286 TYR A N 1
ATOM 2209 C CA . TYR A 1 286 ? 12.480 -3.321 12.767 1.00 95.94 286 TYR A CA 1
ATOM 2210 C C . TYR A 1 286 ? 12.198 -2.205 13.771 1.00 95.94 286 TYR A C 1
ATOM 2212 O O . TYR A 1 286 ? 11.728 -2.469 14.874 1.00 95.94 286 TYR A O 1
ATOM 2220 N N . TRP A 1 287 ? 12.387 -0.947 13.368 1.00 96.38 287 TRP A N 1
ATOM 2221 C CA . TRP A 1 287 ? 12.008 0.191 14.199 1.00 96.38 287 TRP A CA 1
ATOM 2222 C C . TRP A 1 287 ? 10.505 0.198 14.517 1.00 96.38 287 TRP A C 1
ATOM 2224 O O . TRP A 1 287 ? 10.127 0.346 15.680 1.00 96.38 287 TRP A O 1
ATOM 2234 N N . THR A 1 288 ? 9.637 -0.053 13.530 1.00 95.25 288 THR A N 1
ATOM 2235 C CA . THR A 1 288 ? 8.194 -0.223 13.776 1.00 95.25 288 THR A CA 1
ATOM 2236 C C . THR A 1 288 ? 7.927 -1.351 14.776 1.00 95.25 288 THR A C 1
ATOM 2238 O O . THR A 1 288 ? 7.130 -1.164 15.694 1.00 95.25 288 THR A O 1
ATOM 2241 N N . TYR A 1 289 ? 8.613 -2.490 14.654 1.00 94.75 289 TYR A N 1
ATOM 2242 C CA . TYR A 1 289 ? 8.502 -3.600 15.602 1.00 94.75 289 TYR A CA 1
ATOM 2243 C C . TYR A 1 289 ? 8.880 -3.197 17.034 1.00 94.75 289 TYR A C 1
ATOM 2245 O O . TYR A 1 289 ? 8.139 -3.529 17.958 1.00 94.75 289 TYR A O 1
ATOM 2253 N N . LEU A 1 290 ? 9.969 -2.443 17.221 1.00 95.25 290 LEU A N 1
ATOM 2254 C CA . LEU A 1 290 ? 10.365 -1.943 18.542 1.00 95.25 290 LEU A CA 1
ATOM 2255 C C . LEU A 1 290 ? 9.264 -1.071 19.155 1.00 95.25 290 LEU A C 1
ATOM 2257 O O . LEU A 1 290 ? 8.809 -1.358 20.256 1.00 95.25 290 LEU A O 1
ATOM 2261 N N . THR A 1 291 ? 8.735 -0.101 18.401 1.00 95.56 291 THR A N 1
ATOM 2262 C CA . THR A 1 291 ? 7.638 0.745 18.911 1.00 95.56 291 THR A CA 1
ATOM 2263 C C . THR A 1 291 ? 6.374 -0.054 19.238 1.00 95.56 291 THR A C 1
ATOM 2265 O O . THR A 1 291 ? 5.659 0.275 20.177 1.00 95.56 291 THR A O 1
ATOM 2268 N N . LEU A 1 292 ? 6.080 -1.109 18.468 1.00 93.56 292 LEU A N 1
ATOM 2269 C CA . LEU A 1 292 ? 4.914 -1.958 18.710 1.00 93.56 292 LEU A CA 1
ATOM 2270 C C . LEU A 1 292 ? 5.089 -2.770 19.994 1.00 93.56 292 LEU A C 1
ATOM 2272 O O . LEU A 1 292 ? 4.144 -2.920 20.767 1.00 93.56 292 LEU A O 1
ATOM 2276 N N . LYS A 1 293 ? 6.300 -3.280 20.224 1.00 91.31 293 LYS A N 1
ATOM 2277 C CA . LYS A 1 293 ? 6.657 -4.014 21.437 1.00 91.31 293 LYS A CA 1
ATOM 2278 C C . LYS A 1 293 ? 6.507 -3.138 22.682 1.00 91.31 293 LYS A C 1
ATOM 2280 O O . LYS A 1 293 ? 5.967 -3.620 23.681 1.00 91.31 293 LYS A O 1
ATOM 2285 N N . ASP A 1 294 ? 6.945 -1.886 22.609 1.00 91.19 294 ASP A N 1
ATOM 2286 C CA . ASP A 1 294 ? 6.832 -0.938 23.719 1.00 91.19 294 ASP A CA 1
ATOM 2287 C C . ASP A 1 294 ? 5.353 -0.679 24.048 1.00 91.19 294 ASP A C 1
ATOM 2289 O O . ASP A 1 294 ? 4.937 -0.912 25.180 1.00 91.19 294 ASP A O 1
ATOM 2293 N N . ASN A 1 295 ? 4.512 -0.401 23.041 1.00 89.31 295 ASN A N 1
ATOM 2294 C CA . ASN A 1 295 ? 3.069 -0.189 23.252 1.00 89.31 295 ASN A CA 1
ATOM 2295 C C . ASN A 1 295 ? 2.368 -1.391 23.904 1.00 89.31 295 ASN A C 1
ATOM 2297 O O . ASN A 1 295 ? 1.483 -1.222 24.740 1.00 89.31 295 ASN A O 1
ATOM 2301 N N . ILE A 1 296 ? 2.728 -2.616 23.503 1.00 89.19 296 ILE A N 1
ATOM 2302 C CA . ILE A 1 296 ? 2.156 -3.838 24.091 1.00 89.19 296 ILE A CA 1
ATOM 2303 C C . ILE A 1 296 ? 2.584 -3.981 25.556 1.00 89.19 296 ILE A C 1
ATOM 2305 O O . ILE A 1 296 ? 1.816 -4.487 26.373 1.00 89.19 296 ILE A O 1
ATOM 2309 N N . THR A 1 297 ? 3.810 -3.574 25.884 1.00 87.75 297 THR A N 1
ATOM 2310 C CA . THR A 1 297 ? 4.331 -3.629 27.253 1.00 87.75 297 THR A CA 1
ATOM 2311 C C . THR A 1 297 ? 3.607 -2.616 28.133 1.00 87.75 297 THR A C 1
ATOM 2313 O O . THR A 1 297 ? 3.077 -3.006 29.170 1.00 87.75 297 THR A O 1
ATOM 2316 N N . ASP A 1 298 ? 3.472 -1.375 27.666 1.00 87.81 298 ASP A N 1
ATOM 2317 C CA . ASP A 1 298 ? 2.755 -0.310 28.375 1.00 87.81 298 ASP A CA 1
ATOM 2318 C C . ASP A 1 298 ? 1.292 -0.690 28.641 1.00 87.81 298 ASP A C 1
ATOM 2320 O O . ASP A 1 298 ? 0.799 -0.549 29.761 1.00 87.81 298 ASP A O 1
ATOM 2324 N N . ALA A 1 299 ? 0.610 -1.260 27.641 1.00 86.75 299 ALA A N 1
ATO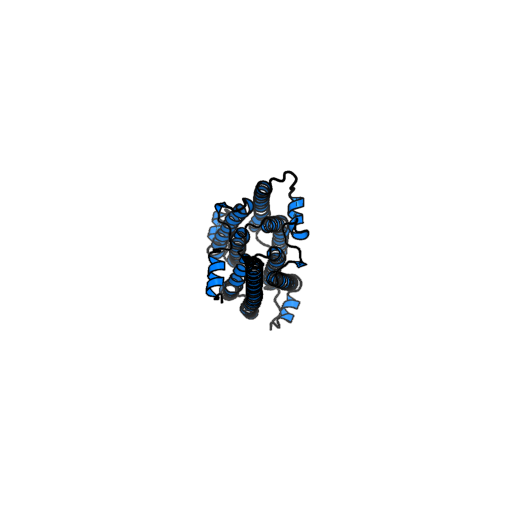M 2325 C CA . ALA A 1 299 ? -0.768 -1.721 27.790 1.00 86.75 299 ALA A CA 1
ATOM 2326 C C . ALA A 1 299 ? -0.907 -2.832 28.847 1.00 86.75 299 ALA A C 1
ATOM 2328 O O . ALA A 1 299 ? -1.874 -2.850 29.606 1.00 86.75 299 ALA A O 1
ATOM 2329 N N . LYS A 1 300 ? 0.058 -3.759 28.926 1.00 87.19 300 LYS A N 1
ATOM 2330 C CA . LYS A 1 300 ? 0.053 -4.818 29.949 1.00 87.19 300 LYS A CA 1
ATOM 2331 C C . LYS A 1 300 ? 0.271 -4.260 31.350 1.00 87.19 300 LYS A C 1
ATOM 2333 O O . LYS A 1 300 ? -0.403 -4.712 32.271 1.00 87.19 300 LYS A O 1
ATOM 2338 N N . THR A 1 301 ? 1.173 -3.293 31.499 1.00 91.38 301 THR A N 1
ATOM 2339 C CA . THR A 1 301 ? 1.427 -2.625 32.781 1.00 91.38 301 THR A CA 1
ATOM 2340 C C . THR A 1 301 ? 0.171 -1.914 33.279 1.00 91.38 301 THR A C 1
ATOM 2342 O O . THR A 1 301 ? -0.263 -2.180 34.394 1.00 91.38 301 THR A O 1
ATOM 2345 N N . GLN A 1 302 ? -0.493 -1.128 32.425 1.00 89.44 302 GLN A N 1
ATOM 2346 C CA . GLN A 1 302 ? -1.730 -0.418 32.788 1.00 89.44 302 GLN A CA 1
ATOM 2347 C C . GLN A 1 302 ? -2.866 -1.364 33.201 1.00 89.44 302 GLN A C 1
ATOM 2349 O O . GLN A 1 302 ? -3.597 -1.084 34.151 1.00 89.44 302 GLN A O 1
ATOM 2354 N N . ILE A 1 303 ? -3.019 -2.499 32.507 1.00 89.38 303 ILE A N 1
ATOM 2355 C CA . ILE A 1 303 ? -4.009 -3.522 32.876 1.00 89.38 303 ILE A CA 1
ATOM 2356 C C . ILE A 1 303 ? -3.666 -4.131 34.238 1.00 89.38 303 ILE A C 1
ATOM 2358 O O . ILE A 1 303 ? -4.557 -4.294 35.065 1.00 89.38 303 ILE A O 1
ATOM 2362 N N . SER A 1 304 ? -2.390 -4.444 34.484 1.00 92.06 304 SER A N 1
ATOM 2363 C CA . SER A 1 304 ? -1.941 -4.993 35.767 1.00 92.06 304 SER A CA 1
ATOM 2364 C C . SER A 1 304 ? -2.203 -4.025 36.922 1.00 92.06 304 SER A C 1
ATOM 2366 O O . SER A 1 304 ? -2.721 -4.452 37.948 1.00 92.06 304 SER A O 1
ATOM 2368 N N . GLU A 1 305 ? -1.896 -2.739 36.741 1.00 93.12 305 GLU A N 1
ATOM 2369 C CA . GLU A 1 305 ? -2.142 -1.686 37.737 1.00 93.12 305 GLU A CA 1
ATOM 2370 C C . GLU A 1 305 ? -3.642 -1.509 38.017 1.00 93.12 305 GLU A C 1
ATOM 2372 O O . GLU A 1 305 ? -4.052 -1.406 39.173 1.00 93.12 305 GLU A O 1
ATOM 2377 N N . SER A 1 306 ? -4.471 -1.553 36.967 1.00 92.25 306 SER A N 1
ATOM 2378 C CA . SER A 1 306 ? -5.932 -1.450 37.092 1.00 92.25 306 SER A CA 1
ATOM 2379 C C . SER A 1 306 ? -6.539 -2.643 37.838 1.00 92.25 306 SER A C 1
ATOM 2381 O O . SER A 1 306 ? -7.495 -2.481 38.591 1.00 92.25 306 SER A O 1
ATOM 2383 N N . ILE A 1 307 ? -6.000 -3.852 37.639 1.00 91.69 307 ILE A N 1
ATOM 2384 C CA . ILE A 1 307 ? -6.439 -5.048 38.371 1.00 91.69 307 ILE A CA 1
ATOM 2385 C C . ILE A 1 307 ? -6.030 -4.941 39.843 1.00 91.69 307 ILE A C 1
ATOM 2387 O O . ILE A 1 307 ? -6.881 -5.151 40.702 1.00 91.69 307 ILE A O 1
ATOM 2391 N N . SER A 1 308 ? -4.790 -4.534 40.145 1.00 92.75 308 SER A N 1
ATOM 2392 C CA . SER A 1 308 ? -4.354 -4.359 41.539 1.00 92.75 308 SER A CA 1
ATOM 2393 C C . SER A 1 308 ? -5.177 -3.309 42.289 1.00 92.75 308 SER A C 1
ATOM 2395 O O . SER A 1 308 ? -5.555 -3.546 43.430 1.00 92.75 308 SER A O 1
ATOM 2397 N N . SER A 1 309 ? -5.546 -2.192 41.645 1.00 92.44 309 SER A N 1
ATOM 2398 C CA . SER A 1 309 ? -6.393 -1.180 42.293 1.00 92.44 309 SER A CA 1
ATOM 2399 C C . SER A 1 309 ? -7.808 -1.683 42.595 1.00 92.44 309 SER A C 1
ATOM 2401 O O . SER A 1 309 ? -8.407 -1.266 43.580 1.00 92.44 309 SER A O 1
ATOM 2403 N N . LEU A 1 310 ? -8.346 -2.588 41.767 1.00 91.94 310 LEU A N 1
ATOM 2404 C CA . LEU A 1 310 ? -9.656 -3.202 42.009 1.00 91.94 310 LEU A CA 1
ATOM 2405 C C . LEU A 1 310 ? -9.599 -4.247 43.132 1.00 91.94 310 LEU A C 1
ATOM 2407 O O . LEU A 1 310 ? -10.569 -4.396 43.872 1.00 91.94 310 LEU A O 1
ATOM 2411 N N . GLU A 1 311 ? -8.480 -4.964 43.268 1.00 91.31 311 GLU A N 1
ATOM 2412 C CA . GLU A 1 311 ? -8.269 -5.911 44.367 1.00 91.31 311 GLU A CA 1
ATOM 2413 C C . GLU A 1 311 ? -8.169 -5.183 45.717 1.00 91.31 311 GLU A C 1
ATOM 2415 O O . GLU A 1 311 ? -8.846 -5.594 46.663 1.00 91.31 311 GLU A O 1
ATOM 2420 N N . ASP A 1 312 ? -7.445 -4.059 45.781 1.00 88.31 312 ASP A N 1
ATOM 2421 C CA . ASP A 1 312 ? -7.320 -3.230 46.991 1.00 88.31 312 ASP A CA 1
ATOM 2422 C C . ASP A 1 312 ? -8.667 -2.629 47.442 1.00 88.31 312 ASP A C 1
ATOM 2424 O O . ASP A 1 312 ? -8.972 -2.625 48.637 1.00 88.31 312 ASP A O 1
ATOM 2428 N N . GLU A 1 313 ? -9.517 -2.181 46.508 1.00 85.50 313 GLU A N 1
ATOM 2429 C CA . GLU A 1 313 ? -10.870 -1.682 46.819 1.00 85.50 313 GLU A CA 1
ATOM 2430 C C . GLU A 1 313 ? -11.847 -2.794 47.240 1.00 85.50 313 GLU A C 1
ATOM 2432 O O . GLU A 1 313 ? -12.827 -2.532 47.938 1.00 85.50 313 GLU A O 1
ATOM 2437 N N . SER A 1 314 ? -11.597 -4.041 46.828 1.00 79.94 314 SER A N 1
ATOM 2438 C CA . SER A 1 314 ? -12.454 -5.192 47.145 1.00 79.94 314 SER A CA 1
ATOM 2439 C C . SER A 1 314 ? -12.134 -5.865 48.482 1.00 79.94 314 SER A C 1
ATOM 2441 O O . SER A 1 314 ? -12.850 -6.791 48.879 1.00 79.94 314 SER A O 1
ATOM 2443 N N . SER A 1 315 ? -11.089 -5.411 49.187 1.00 73.62 315 SER A N 1
ATOM 2444 C CA . SER A 1 315 ? -10.774 -5.889 50.532 1.00 73.62 315 SER A CA 1
ATOM 2445 C C . SER A 1 315 ? -11.985 -5.639 51.440 1.00 73.62 315 SER A C 1
ATOM 2447 O O . SER A 1 315 ? -12.383 -4.482 51.609 1.00 73.62 315 SER A O 1
ATOM 2449 N N . PRO A 1 316 ? -12.634 -6.692 51.975 1.00 70.31 316 PRO A N 1
ATOM 2450 C CA . PRO A 1 316 ? -13.836 -6.526 52.771 1.00 70.31 316 PRO A CA 1
ATOM 2451 C C . PRO A 1 316 ? -13.509 -5.600 53.936 1.00 70.31 316 PRO A C 1
ATOM 2453 O O . PRO A 1 316 ? -12.566 -5.864 54.682 1.00 70.31 316 PRO A O 1
ATOM 2456 N N . LEU A 1 317 ? -14.292 -4.525 54.080 1.00 66.81 317 LEU A N 1
ATOM 2457 C CA . LEU A 1 317 ? -14.391 -3.776 55.328 1.00 66.81 317 LEU A CA 1
ATOM 2458 C C . LEU A 1 317 ? -14.651 -4.817 56.416 1.00 66.81 317 LEU A C 1
ATOM 2460 O O . LEU A 1 317 ? -15.770 -5.317 56.541 1.00 66.81 317 LEU A O 1
ATOM 2464 N N . MET A 1 318 ? -13.589 -5.216 57.120 1.00 65.94 318 MET A N 1
ATOM 2465 C CA . MET A 1 318 ? -13.707 -6.029 58.316 1.00 65.94 318 MET A CA 1
ATOM 2466 C C . MET A 1 318 ? -14.670 -5.246 59.200 1.00 65.94 318 MET A C 1
ATOM 2468 O O . MET A 1 318 ? -14.380 -4.081 59.477 1.00 65.94 318 MET A O 1
ATOM 2472 N N . PRO A 1 319 ? -15.847 -5.800 59.538 1.00 68.12 319 PRO A N 1
ATOM 2473 C CA . PRO A 1 319 ? -16.753 -5.108 60.432 1.00 68.12 319 PRO A CA 1
ATOM 2474 C C . PRO A 1 319 ? -15.954 -4.794 61.690 1.00 68.12 319 PRO A C 1
ATOM 2476 O O . PRO A 1 319 ? -15.341 -5.701 62.255 1.00 68.12 319 PRO A O 1
ATOM 2479 N N . ASP A 1 320 ? -15.903 -3.513 62.058 1.00 67.00 320 ASP A N 1
ATOM 2480 C CA . ASP A 1 320 ? -15.222 -3.077 63.267 1.00 67.00 320 ASP A CA 1
ATOM 2481 C C . ASP A 1 320 ? -15.702 -3.975 64.416 1.00 67.00 320 ASP A C 1
ATOM 2483 O O . ASP A 1 320 ? -16.903 -4.065 64.688 1.00 67.00 320 ASP A O 1
ATOM 2487 N N . GLU A 1 321 ? -14.771 -4.691 65.057 1.00 65.44 321 GLU A N 1
ATOM 2488 C CA . GLU A 1 321 ? -15.009 -5.478 66.273 1.00 65.44 321 GLU A CA 1
ATOM 2489 C C . GLU A 1 321 ? -15.305 -4.538 67.463 1.00 65.44 321 GLU A C 1
ATOM 2491 O O . GLU A 1 321 ? -14.734 -4.656 68.544 1.00 65.44 321 GLU A O 1
ATOM 2496 N N . GLU A 1 322 ? -16.199 -3.565 67.303 1.00 61.09 322 GLU A N 1
ATOM 2497 C CA . GLU A 1 322 ? -16.705 -2.767 68.409 1.00 61.09 322 GLU A CA 1
ATOM 2498 C C . GLU A 1 322 ? -17.950 -3.439 68.998 1.00 61.09 322 GLU A C 1
ATOM 2500 O O . GLU A 1 322 ? -19.087 -3.227 68.585 1.00 61.09 322 GLU A O 1
ATOM 2505 N N . GLY A 1 323 ? -17.714 -4.244 70.038 1.00 58.38 323 GLY A N 1
ATOM 2506 C CA . GLY A 1 323 ? -18.640 -4.313 71.168 1.00 58.38 323 GLY A CA 1
ATOM 2507 C C . GLY A 1 323 ? -19.661 -5.450 71.181 1.00 58.38 323 GLY A C 1
ATOM 2508 O O . GLY A 1 323 ? -20.851 -5.200 71.350 1.00 58.38 323 GLY A O 1
ATOM 2509 N N . MET A 1 324 ? -19.216 -6.710 71.172 1.00 48.97 324 MET A N 1
ATOM 2510 C CA . MET A 1 324 ? -19.997 -7.798 71.785 1.00 48.97 324 MET A CA 1
ATOM 2511 C C . MET A 1 324 ? -19.651 -7.902 73.286 1.00 48.97 324 MET A C 1
ATOM 2513 O O . MET A 1 324 ? -18.963 -8.820 73.727 1.00 48.97 324 MET A O 1
ATOM 2517 N N . GLN A 1 325 ? -20.098 -6.928 74.089 1.00 51.81 325 GLN A N 1
ATOM 2518 C CA . GLN A 1 325 ? -20.173 -7.094 75.547 1.00 51.81 325 GLN A CA 1
ATOM 2519 C C . GLN A 1 325 ? -21.421 -7.924 75.875 1.00 51.81 325 GLN A C 1
ATOM 2521 O O . GLN A 1 325 ? -22.541 -7.420 75.827 1.00 51.81 325 GLN A O 1
ATOM 2526 N N . TYR A 1 326 ? -21.226 -9.207 76.184 1.00 53.38 326 TYR A N 1
ATOM 2527 C CA . TYR A 1 326 ? -22.263 -10.054 76.773 1.00 53.38 326 TYR A CA 1
ATOM 2528 C C . TYR A 1 326 ? -22.429 -9.696 78.258 1.00 53.38 326 TYR A C 1
ATOM 2530 O O . TYR A 1 326 ? -21.471 -9.805 79.024 1.00 53.38 326 TYR A O 1
ATOM 2538 N N . ASN A 1 327 ? -23.640 -9.268 78.629 1.00 63.38 327 ASN A N 1
ATOM 2539 C CA . ASN A 1 327 ? -24.147 -9.267 80.007 1.00 63.38 327 ASN A CA 1
ATOM 2540 C C . ASN A 1 327 ? -24.777 -10.621 80.339 1.00 63.38 327 ASN A C 1
ATOM 2542 O O . ASN A 1 327 ? -25.394 -11.212 79.421 1.00 63.38 327 ASN A O 1
#

Foldseek 3Di:
DQDPVNLVCCLVVVPPQFDPPVPAFLLLVLLLVVLVVLQVLLCCLQPPVQVSCVVLVPVDHDDPVCSLVSNVSSLVSNVSSVCSNQLSRNSAVLVLLVQLLCLQPVQLVVQVCCCVQVVDPCSSCVSVVVSNVSSVVSVVSSCVRVVDPPDDNVNSNCCLPVVNVRFDDPVPAAPLLVLLLVVLVVLLVLLVCQQPPVQVNCVVLVPPDGDDPVCSSVSNVVSSVSNVSSVVSNRSSRNNRLSVLSNQLVCQQPVLLVVLVCCCPPVVPDVSVSVCSNPVSNVSSVVSVVSSVVVVVVVVVVVVVVVVVVVVVPPDPPPPPPDPPDD

Organism: NCBI:txid267567

Radius of gyration: 24.55 Å; chains: 1; bounding box: 58×32×110 Å

Sequence (327 aa):
MASVGEVLKVALTGEGLLPPASKLHSASRALIIQGWGYFMIGVLLFAAPGVFNNLAMFPAPFTEEEAPCYRMIGFTAIGIGYFYIMASRTNNLFWAAATIFIRMTWVPVSSLTMALVFDLPLQLCVLLTTDPALAIWTYLAMKKDLKDPTLTMGKVLAIPFNGGGMIPARSTLSPTARALIMQGWAYFLTGTTIYFFPQVFNKMMMFPEPFSDAVTPLYRMIGLMVMAIGYFYLLVSKMDSMFWATATIFTRMTMTPFSCMTLYLVFGGAPQLCITFSILDPTLAYWTYLTLKDNITDAKTQISESISSLEDESSPLMPDEEGMQYN

Secondary structure (DSSP, 8-state):
---HHHHHHHHHH-TTTS--GGG--HHHHHHHHHHHHHHHHHHHHHH-HHHHHHHTT-SSPP-TTTHHHHHHHHHHHHHHHHHHHHHHHT--HHHHHHHHHIIIIIHHHHHHHHHHHH---GGGGGHHHHHHHHHHHHHHHHHHHH--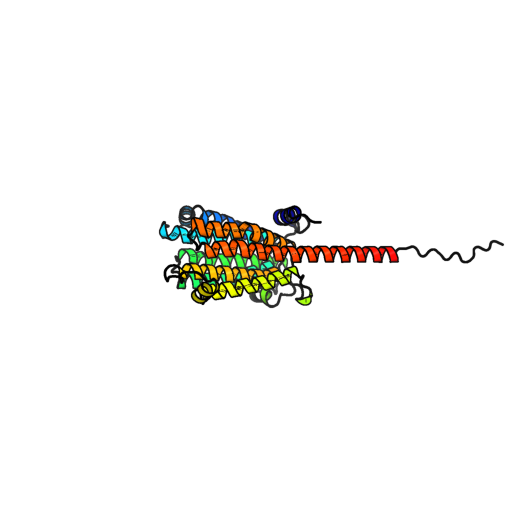TT--HHHHHHHHHHGGG-S--GGG--HHHHHHHHHHHHHHHHHHHHHH-HHHHHHHTT-SSPPPTTTHHHHHHHHHHHHHHHHHHHHHGGG--HHHHHHHHHHHHHHHHHHHHHHHHHH---HHHHHHHHHHHHHHHHHHHHHHHHHHHHHHHHHHHHHHHHHHHTS--PPP-------

pLDDT: mean 88.58, std 8.59, range [48.97, 97.81]